Protein AF-A0A9X4B3Q3-F1 (afdb_monomer)

Organism: Enterococcus faecium (NCBI:txid1352)

Radius of gyration: 39.94 Å; Cα contacts (8 Å, |Δi|>4): 331; chains: 1; bounding box: 115×74×103 Å

InterPro domains:
  IPR049464 Conjugal transfer protein-like, C-terminal domain [PF21497] (223-326)
  IPR049464 Conjugal transfer protein-like, C-terminal domain [cd16427] (219-326)

Secondary structure (DSSP, 8-state):
-EEEEEEEEESGGGHHHH-EEEE-HHHHHHHHHHHHHHHHTT--EEEEEEEEETTEEEEEEEEEESSS---HHHHHHTT---HHHHHHHHHTS-S-------------S-------------------------------------------------------------TTHHHHHHHHHHHHHHHHHHHHHHHHHHHHHHHHHHHHHHHHHHHHHHHHHHHHHHHHHHHHHHHHHHT----HHHHHHHHTTTBSS--TTPPPPSSEEEEEEEEEEEEETTEEEEEEEEEEEETTEEEEEEEEEEEEEETTEEEE-SPPEEEE---

Solvent-accessible surface area (backbone atoms only — not comparable to full-atom values): 20675 Å² total; per-residue (Å²): 105,79,46,27,28,39,40,50,65,30,57,66,90,50,24,84,81,64,37,31,82,72,42,53,78,68,58,46,54,52,47,20,54,49,51,32,58,36,39,79,69,73,42,60,38,30,33,37,41,32,37,25,46,65,92,45,77,76,50,71,50,80,47,69,46,87,65,76,79,58,53,48,66,60,54,46,63,78,70,54,89,51,67,72,58,44,49,55,53,59,72,68,61,64,99,79,81,79,79,90,83,74,90,86,86,93,82,91,81,81,90,84,85,80,89,83,89,88,80,89,86,86,91,86,89,80,90,89,83,86,90,82,88,88,92,86,85,91,88,89,92,86,90,89,83,88,83,89,83,90,85,90,85,87,79,91,83,90,84,88,84,88,86,87,80,85,89,79,83,79,90,60,73,66,58,61,58,52,51,52,54,51,52,52,51,52,51,49,50,52,52,51,50,53,52,50,52,52,52,50,51,56,48,50,60,48,49,54,55,48,49,56,50,50,54,50,52,51,55,47,63,70,42,43,64,60,52,52,55,52,47,51,57,40,48,59,36,56,43,43,91,54,59,73,65,65,29,57,56,54,40,59,80,38,37,76,54,88,62,86,84,57,78,76,65,84,50,42,73,77,46,78,43,86,68,49,77,46,90,47,100,89,27,40,37,40,32,30,42,34,34,32,42,46,99,91,44,80,44,51,28,35,37,40,34,32,29,43,75,54,97,91,43,73,22,34,64,47,78,68,46,77,45,85,51,82,135

Mean predicted aligned error: 22.1 Å

Sequence (327 aa):
MFYFTLLLLEPKRDQEKISREKISIDELKQFSKYLEEQTTKGIPVKARISIYEEETKKGSIALSTNRDGTDVLEILLARVSQPEILRYLAENRGKQSSLPTSSKGIVDAQKEEPEQSFQEDQEVYHTKGLIESEPISEEEHHELSGQNTRRNTKKSTKTLSKQISTPRVSTTEWKNKSILILAGLVVLLFLLNGFLFWKQATLANKLEAWQTKAEKAVTLVEKQPKIDTTSRFFLASYFSQAKEAPYKEGLKKFVGTSVEKWERPSGELNSMFLYEINEEKKGTEVNYILTISEEKTTKIKKISFHMKEKEGTILVVSQPKIEDFSW

Structure (mmCIF, N/CA/C/O backbone):
data_AF-A0A9X4B3Q3-F1
#
_entry.id   AF-A0A9X4B3Q3-F1
#
loop_
_atom_site.group_PDB
_atom_site.id
_atom_site.type_symbol
_atom_site.label_atom_id
_atom_site.label_alt_id
_atom_site.label_comp_id
_atom_site.label_asym_id
_atom_site.label_entity_id
_atom_site.label_seq_id
_atom_site.pdbx_PDB_ins_code
_atom_site.Cartn_x
_atom_site.Cartn_y
_atom_site.Cartn_z
_atom_site.occupancy
_atom_site.B_iso_or_equiv
_atom_site.auth_seq_id
_atom_site.auth_comp_id
_atom_site.auth_asym_id
_atom_site.auth_atom_id
_atom_site.pdbx_PDB_model_num
ATOM 1 N N . MET A 1 1 ? 6.993 16.257 -27.095 1.00 71.25 1 MET A N 1
ATOM 2 C CA . MET A 1 1 ? 7.783 17.112 -26.155 1.00 71.25 1 MET A CA 1
ATOM 3 C C . MET A 1 1 ? 6.929 17.446 -24.937 1.00 71.25 1 MET A C 1
ATOM 5 O O . MET A 1 1 ? 5.742 17.703 -25.118 1.00 71.25 1 MET A O 1
ATOM 9 N N . PHE A 1 2 ? 7.496 17.449 -23.724 1.00 80.56 2 PHE A N 1
ATOM 10 C CA . PHE A 1 2 ? 6.736 17.754 -22.504 1.00 80.56 2 PHE A CA 1
ATOM 11 C C . PHE A 1 2 ? 6.627 19.258 -22.218 1.00 80.56 2 PHE A C 1
ATOM 13 O O . PHE A 1 2 ? 7.592 19.999 -22.405 1.00 80.56 2 PHE A O 1
ATOM 20 N N . TYR A 1 3 ? 5.474 19.686 -21.702 1.00 84.25 3 TYR A N 1
ATOM 21 C CA . TYR A 1 3 ? 5.305 20.972 -21.021 1.00 84.25 3 TYR A CA 1
ATOM 22 C C . TYR A 1 3 ? 4.379 20.830 -19.808 1.00 84.25 3 TYR A C 1
ATOM 24 O O . TYR A 1 3 ? 3.668 19.834 -19.649 1.00 84.25 3 TYR A O 1
ATOM 32 N N . PHE A 1 4 ? 4.375 21.847 -18.950 1.00 88.19 4 PHE A N 1
ATOM 33 C CA . PHE A 1 4 ? 3.544 21.890 -17.752 1.00 88.19 4 PHE A CA 1
ATOM 34 C C . PHE A 1 4 ? 2.504 23.015 -17.860 1.00 88.19 4 PHE A C 1
ATOM 36 O O . PHE A 1 4 ? 2.798 24.064 -18.429 1.00 88.19 4 PHE A O 1
ATOM 43 N N . THR A 1 5 ? 1.315 22.837 -17.276 1.00 87.88 5 THR A N 1
ATOM 44 C CA . THR A 1 5 ? 0.481 23.966 -16.818 1.00 87.88 5 THR A CA 1
ATOM 45 C C . THR A 1 5 ? 0.705 24.148 -15.322 1.00 87.88 5 THR A C 1
ATOM 47 O O . THR A 1 5 ? 0.709 23.148 -14.595 1.00 87.88 5 THR A O 1
ATOM 50 N N . LEU A 1 6 ? 0.736 25.384 -14.840 1.00 88.69 6 LEU A N 1
ATOM 51 C CA . LEU A 1 6 ? 0.606 25.715 -13.422 1.00 88.69 6 LEU A CA 1
ATOM 52 C C . LEU A 1 6 ? -0.722 26.445 -13.194 1.00 88.69 6 LEU A C 1
ATOM 54 O O . LEU A 1 6 ? -1.001 27.439 -13.853 1.00 88.69 6 LEU A O 1
ATOM 58 N N . LEU A 1 7 ? -1.528 25.973 -12.247 1.00 86.88 7 LEU A N 1
ATOM 59 C CA . LEU A 1 7 ? -2.724 26.660 -11.763 1.00 86.88 7 LEU A CA 1
ATOM 60 C C . LEU A 1 7 ? -2.575 26.896 -10.261 1.00 86.88 7 LEU A C 1
ATOM 62 O O . LEU A 1 7 ? -2.618 25.943 -9.481 1.00 86.88 7 LEU A O 1
ATOM 66 N N . LEU A 1 8 ? -2.417 28.151 -9.852 1.00 85.50 8 LEU A N 1
ATOM 67 C CA . LEU A 1 8 ? -2.516 28.524 -8.444 1.00 85.50 8 LEU A CA 1
ATOM 68 C C . LEU A 1 8 ? -4.000 28.523 -8.038 1.00 85.50 8 LEU A C 1
ATOM 70 O O . LEU A 1 8 ? -4.865 28.914 -8.819 1.00 85.50 8 LEU A O 1
ATOM 74 N N . LEU A 1 9 ? -4.301 28.055 -6.830 1.00 83.25 9 LEU A N 1
ATOM 75 C CA . LEU A 1 9 ? -5.654 28.013 -6.257 1.00 83.25 9 LEU A CA 1
ATOM 76 C C . LEU A 1 9 ? -5.745 28.918 -5.021 1.00 83.25 9 LEU A C 1
ATOM 78 O O . LEU A 1 9 ? -6.741 29.611 -4.819 1.00 83.25 9 LEU A O 1
ATOM 82 N N . GLU A 1 10 ? -4.681 28.935 -4.218 1.00 82.88 10 GLU A N 1
ATOM 83 C CA . GLU A 1 10 ? -4.478 29.825 -3.075 1.00 82.88 10 GLU A CA 1
ATOM 84 C C . GLU A 1 10 ? -2.991 30.218 -3.009 1.00 82.88 10 GLU A C 1
ATOM 86 O O . GLU A 1 10 ? -2.161 29.342 -3.257 1.00 82.88 10 GLU A O 1
ATOM 91 N N . PRO A 1 11 ? -2.633 31.471 -2.665 1.00 80.62 11 PRO A N 1
ATOM 92 C CA . PRO A 1 11 ? -3.522 32.603 -2.397 1.00 80.62 11 PRO A CA 1
ATOM 93 C C . PRO A 1 11 ? -4.142 33.184 -3.681 1.00 80.62 11 PRO A C 1
ATOM 95 O O . PRO A 1 11 ? -3.454 33.468 -4.658 1.00 80.62 11 PRO A O 1
ATOM 98 N N . LYS A 1 12 ? -5.458 33.446 -3.659 1.00 79.19 12 LYS A N 1
ATOM 99 C CA . LYS A 1 12 ? -6.210 33.951 -4.830 1.00 79.19 12 LYS A CA 1
ATOM 100 C C . LYS A 1 12 ? -5.683 35.277 -5.396 1.00 79.19 12 LYS A C 1
ATOM 102 O O . LYS A 1 12 ? -5.835 35.527 -6.584 1.00 79.19 12 LYS A O 1
ATOM 107 N N . ARG A 1 13 ? -5.045 36.114 -4.566 1.00 81.94 13 ARG A N 1
ATOM 108 C CA . ARG A 1 13 ? -4.455 37.404 -4.977 1.00 81.94 13 ARG A CA 1
ATOM 109 C C . ARG A 1 13 ? -3.381 37.250 -6.059 1.00 81.94 13 ARG A C 1
ATOM 111 O O . ARG A 1 13 ? -3.279 38.111 -6.923 1.00 81.94 13 ARG A O 1
ATOM 118 N N . ASP A 1 14 ? -2.622 36.158 -6.026 1.00 81.38 14 ASP A N 1
ATOM 119 C CA . ASP A 1 14 ? -1.504 35.937 -6.948 1.00 81.38 14 ASP A CA 1
ATOM 120 C C . ASP A 1 14 ? -1.901 35.027 -8.129 1.00 81.38 14 ASP A C 1
ATOM 122 O O . ASP A 1 14 ? -1.083 34.736 -9.005 1.00 81.38 14 ASP A O 1
ATOM 126 N N . GLN A 1 15 ? -3.163 34.576 -8.171 1.00 79.19 15 GLN A N 1
ATOM 127 C CA . GLN A 1 15 ? -3.635 33.523 -9.070 1.00 79.19 15 GLN A CA 1
ATOM 128 C C . GLN A 1 15 ? -3.445 33.869 -10.549 1.00 79.19 15 GLN A C 1
ATOM 130 O O . GLN A 1 15 ? -2.917 33.045 -11.296 1.00 79.19 15 GLN A O 1
ATOM 135 N N . GLU A 1 16 ? -3.809 35.083 -10.957 1.00 74.31 16 GLU A N 1
ATOM 136 C CA . GLU A 1 16 ? -3.682 35.569 -12.340 1.00 74.31 16 GLU A CA 1
ATOM 137 C C . GLU A 1 16 ? -2.224 35.841 -12.748 1.00 74.31 16 GLU A C 1
ATOM 139 O O . GLU A 1 16 ? -1.882 35.783 -13.925 1.00 74.31 16 GLU A O 1
ATOM 144 N N . LYS A 1 17 ? -1.342 36.107 -11.775 1.00 77.94 17 LYS A N 1
ATOM 145 C CA . LYS A 1 17 ? 0.081 36.404 -12.005 1.00 77.94 17 LYS A CA 1
ATOM 146 C C . LYS A 1 17 ? 0.930 35.137 -12.163 1.00 77.94 17 LYS A C 1
ATOM 148 O O . LYS A 1 17 ? 1.935 35.154 -12.876 1.00 77.94 17 LYS A O 1
ATOM 153 N N . ILE A 1 18 ? 0.554 34.067 -11.460 1.00 78.25 18 ILE A N 1
ATOM 154 C CA . ILE A 1 18 ? 1.355 32.841 -11.310 1.00 78.25 18 ILE A CA 1
ATOM 155 C C . ILE A 1 18 ? 0.799 31.669 -12.126 1.00 78.25 18 ILE A C 1
ATOM 157 O O . ILE A 1 18 ? 1.571 30.815 -12.560 1.00 78.25 18 ILE A O 1
ATOM 161 N N . SER A 1 19 ? -0.511 31.621 -12.385 1.00 82.19 19 SER A N 1
ATOM 162 C CA . SER A 1 19 ? -1.078 30.562 -13.228 1.00 82.19 19 SER A CA 1
ATOM 163 C C . SER A 1 19 ? -0.643 30.740 -14.685 1.00 82.19 19 SER A C 1
ATOM 165 O O . SER A 1 19 ? -0.772 31.824 -15.249 1.00 82.19 19 SER A O 1
ATOM 167 N N . ARG A 1 20 ? -0.124 29.676 -15.304 1.00 81.12 20 ARG A N 1
ATOM 168 C CA . ARG A 1 20 ? 0.389 29.666 -16.681 1.00 81.12 20 ARG A CA 1
ATOM 169 C C . ARG A 1 20 ? -0.023 28.392 -17.403 1.00 81.12 20 ARG A C 1
ATOM 171 O O . ARG A 1 20 ? 0.148 27.289 -16.887 1.00 81.12 20 ARG A O 1
ATOM 178 N N . GLU A 1 21 ? -0.531 28.550 -18.621 1.00 77.00 21 GLU A N 1
ATOM 179 C CA . GLU A 1 21 ? -0.949 27.435 -19.478 1.00 77.00 21 GLU A CA 1
ATOM 180 C C . GLU A 1 21 ? 0.244 26.631 -20.019 1.00 77.00 21 GLU A C 1
ATOM 182 O O . GLU A 1 21 ? 0.163 25.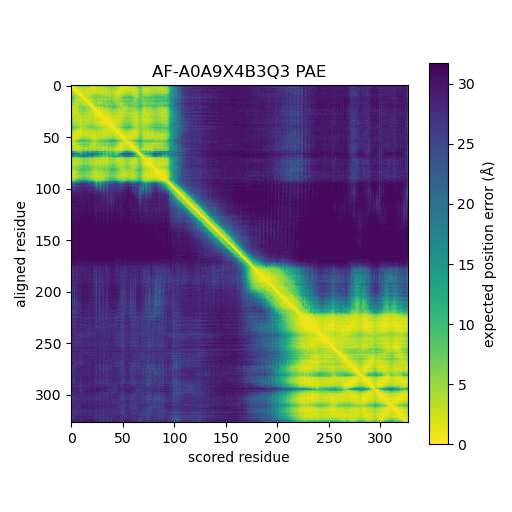414 -20.174 1.00 77.00 21 GLU A O 1
ATOM 187 N N . LYS A 1 22 ? 1.378 27.295 -20.256 1.00 84.75 22 LYS A N 1
ATOM 188 C CA . LYS A 1 22 ? 2.652 26.650 -20.583 1.00 84.75 22 LYS A CA 1
ATOM 189 C C . LYS A 1 22 ? 3.733 27.273 -19.707 1.00 84.75 22 LYS A C 1
ATOM 191 O O . LYS A 1 22 ? 3.949 28.479 -19.768 1.00 84.75 22 LYS A O 1
ATOM 196 N N . ILE A 1 23 ? 4.354 26.455 -18.861 1.00 84.12 23 ILE A N 1
ATOM 197 C CA . ILE A 1 23 ? 5.460 26.829 -17.974 1.00 84.12 23 ILE A CA 1
ATOM 198 C C . ILE A 1 23 ? 6.636 25.870 -18.203 1.00 84.12 23 ILE A C 1
ATOM 200 O O . ILE A 1 23 ? 6.452 24.656 -18.337 1.00 84.12 23 ILE A O 1
ATOM 204 N N . SER A 1 24 ? 7.839 26.429 -18.311 1.00 82.56 24 SER A N 1
ATOM 205 C CA . SER A 1 24 ? 9.096 25.694 -18.493 1.00 82.56 24 SER A CA 1
ATOM 206 C C . SER A 1 24 ? 9.616 25.096 -17.181 1.00 82.56 24 SER A C 1
ATOM 208 O O . SER A 1 24 ? 9.171 25.456 -16.092 1.00 82.56 24 SER A O 1
ATOM 210 N N . ILE A 1 25 ? 10.598 24.193 -17.264 1.00 80.12 25 ILE A N 1
ATOM 211 C CA . ILE A 1 25 ? 11.197 23.562 -16.077 1.00 80.12 25 ILE A CA 1
ATOM 212 C C . ILE A 1 25 ? 11.997 24.543 -15.201 1.00 80.12 25 ILE A C 1
ATOM 214 O O . ILE A 1 25 ? 12.103 24.334 -13.996 1.00 80.12 25 ILE A O 1
ATOM 218 N N . ASP A 1 26 ? 12.509 25.641 -15.761 1.00 80.94 26 ASP A N 1
ATOM 219 C CA . ASP A 1 26 ? 13.229 26.658 -14.985 1.00 80.94 26 ASP A CA 1
ATOM 220 C C . ASP A 1 26 ? 12.287 27.702 -14.370 1.00 80.94 26 ASP A C 1
ATOM 222 O O . ASP A 1 26 ? 12.511 28.132 -13.239 1.00 80.94 26 ASP A O 1
ATOM 226 N N . GLU A 1 27 ? 11.171 28.036 -15.025 1.00 82.81 27 GLU A N 1
ATOM 227 C CA . GLU A 1 27 ? 10.059 28.737 -14.364 1.00 82.81 27 GLU A CA 1
ATOM 228 C C . GLU A 1 27 ? 9.428 27.876 -13.252 1.00 82.81 27 GLU A C 1
ATOM 230 O O . GLU A 1 27 ? 9.007 28.403 -12.224 1.00 82.81 27 GLU A O 1
ATOM 235 N N . LEU A 1 28 ? 9.413 26.546 -13.397 1.00 82.75 28 LEU A N 1
ATOM 236 C CA . LEU A 1 28 ? 8.954 25.636 -12.346 1.00 82.75 28 LEU A CA 1
ATOM 237 C C . LEU A 1 28 ? 9.860 25.692 -11.099 1.00 82.75 28 LEU A C 1
ATOM 239 O O . LEU A 1 28 ? 9.353 25.725 -9.981 1.00 82.75 28 LEU A O 1
ATOM 243 N N . LYS A 1 29 ? 11.185 25.806 -11.280 1.00 81.50 29 LYS A N 1
ATOM 244 C CA . LYS A 1 29 ? 12.146 26.061 -10.184 1.00 81.50 29 LYS A CA 1
ATOM 245 C C . LYS A 1 29 ? 11.977 27.459 -9.571 1.00 81.50 29 LYS A C 1
ATOM 247 O O . LYS A 1 29 ? 12.213 27.643 -8.380 1.00 81.50 29 LYS A O 1
ATOM 252 N N . GLN A 1 30 ? 11.549 28.456 -10.352 1.00 82.56 30 GLN A N 1
ATOM 253 C CA . GLN A 1 30 ? 11.148 29.762 -9.804 1.00 82.56 30 GLN A CA 1
ATOM 254 C C . GLN A 1 30 ? 9.869 29.642 -8.961 1.00 82.56 30 GLN A C 1
ATOM 256 O O . GLN A 1 30 ? 9.754 30.315 -7.937 1.00 82.56 30 GLN A O 1
ATOM 261 N N . PHE A 1 31 ? 8.942 28.751 -9.328 1.00 84.00 31 PHE A N 1
ATOM 262 C CA . PHE A 1 31 ? 7.764 28.468 -8.511 1.00 84.00 31 PHE A CA 1
ATOM 263 C C . PHE A 1 31 ? 8.115 27.765 -7.187 1.00 84.00 31 PHE A C 1
ATOM 265 O O . PHE A 1 31 ? 7.521 28.123 -6.173 1.00 84.00 31 PHE A O 1
ATOM 272 N N . SER A 1 32 ? 9.129 26.885 -7.135 1.00 81.75 32 SER A N 1
ATOM 273 C CA . SER A 1 32 ? 9.663 26.358 -5.860 1.00 81.75 32 SER A CA 1
ATOM 274 C C . SER A 1 32 ? 10.058 27.482 -4.895 1.00 81.75 32 SER A C 1
ATOM 276 O O . SER A 1 32 ? 9.618 27.488 -3.749 1.00 81.75 32 SER A O 1
ATOM 278 N N . LYS A 1 33 ? 10.775 28.506 -5.379 1.00 82.69 33 LYS A N 1
ATOM 279 C CA . LYS A 1 33 ? 11.159 29.672 -4.560 1.00 82.69 33 LYS A CA 1
ATOM 280 C C . LYS A 1 33 ? 9.962 30.488 -4.068 1.00 82.69 33 LYS A C 1
ATOM 282 O O . LYS A 1 33 ? 9.985 30.993 -2.951 1.00 82.69 33 LYS A O 1
ATOM 287 N N . TYR A 1 34 ? 8.904 30.607 -4.873 1.00 83.00 34 TYR A N 1
ATOM 288 C CA . TYR A 1 34 ? 7.655 31.230 -4.424 1.00 83.00 34 TYR A CA 1
ATOM 289 C C . TYR A 1 34 ? 6.963 30.391 -3.337 1.00 83.00 34 TYR A C 1
ATOM 291 O O . TYR A 1 34 ? 6.493 30.955 -2.351 1.00 83.00 34 TYR A O 1
ATOM 299 N N . LEU A 1 35 ? 6.926 29.058 -3.473 1.00 79.62 35 LEU A N 1
ATOM 300 C CA . LEU A 1 35 ? 6.383 28.172 -2.435 1.00 79.62 35 LEU A CA 1
ATOM 301 C C . LEU A 1 35 ? 7.144 28.316 -1.115 1.00 79.62 35 LEU A C 1
ATOM 303 O O . LEU A 1 35 ? 6.511 28.445 -0.068 1.00 79.62 35 LEU A O 1
ATOM 307 N N . GLU A 1 36 ? 8.476 28.335 -1.164 1.00 77.38 36 GLU A N 1
ATOM 308 C CA . GLU A 1 36 ? 9.337 28.599 -0.008 1.00 77.38 36 GLU A CA 1
ATOM 309 C C . GLU A 1 36 ? 8.989 29.953 0.630 1.00 77.38 36 GLU A C 1
ATOM 311 O O . GLU A 1 36 ? 8.628 29.999 1.804 1.00 77.38 36 GLU A O 1
ATOM 316 N N . GLU A 1 37 ? 8.977 31.037 -0.154 1.00 81.12 37 GLU A N 1
ATOM 317 C CA . GLU A 1 37 ? 8.722 32.398 0.334 1.00 81.12 37 GLU A CA 1
ATOM 318 C C . GLU A 1 37 ? 7.336 32.565 0.991 1.00 81.12 37 GLU A C 1
ATOM 320 O O . GLU A 1 37 ? 7.218 33.236 2.019 1.00 81.12 37 GLU A O 1
ATOM 325 N N . GLN A 1 38 ? 6.277 31.972 0.427 1.00 79.81 38 GLN A N 1
ATOM 326 C CA . GLN A 1 38 ? 4.938 32.015 1.033 1.00 79.81 38 GLN A CA 1
ATOM 327 C C . GLN A 1 38 ? 4.849 31.138 2.288 1.00 79.81 38 GLN A C 1
ATOM 329 O O . GLN A 1 38 ? 4.256 31.556 3.284 1.00 79.81 38 GLN A O 1
ATOM 334 N N . THR A 1 39 ? 5.483 29.962 2.277 1.00 72.19 39 THR A N 1
ATOM 335 C CA . THR A 1 39 ? 5.474 29.040 3.423 1.00 72.19 39 THR A CA 1
ATOM 336 C C . THR A 1 39 ? 6.223 29.644 4.614 1.00 72.19 39 THR A C 1
ATOM 338 O O . THR A 1 39 ? 5.696 29.631 5.723 1.00 72.19 39 THR A O 1
ATOM 341 N N . THR A 1 40 ? 7.365 30.308 4.389 1.00 76.38 40 THR A N 1
ATOM 342 C CA . THR A 1 40 ? 8.090 31.084 5.417 1.00 76.38 40 THR A CA 1
ATOM 343 C C . THR A 1 40 ? 7.252 32.232 6.002 1.00 76.38 40 THR A C 1
ATOM 345 O O . THR A 1 40 ? 7.449 32.619 7.150 1.00 76.38 40 THR A O 1
ATOM 348 N N . LYS A 1 41 ? 6.281 32.766 5.249 1.00 79.19 41 LYS A N 1
ATOM 349 C CA . LYS A 1 41 ? 5.321 33.783 5.722 1.00 79.19 41 LYS A CA 1
ATOM 350 C C . LYS A 1 41 ? 4.081 33.184 6.404 1.00 79.19 41 LYS A C 1
ATOM 352 O O . LYS A 1 41 ? 3.174 33.933 6.760 1.00 79.19 41 LYS A O 1
ATOM 357 N N . GLY A 1 42 ? 4.004 31.859 6.554 1.00 75.06 42 GLY A N 1
ATOM 358 C CA . GLY A 1 42 ? 2.830 31.158 7.083 1.00 75.06 42 GLY A CA 1
ATOM 359 C C . GLY A 1 42 ? 1.603 31.205 6.162 1.00 75.06 42 GLY A C 1
ATOM 360 O O . GLY A 1 42 ? 0.488 30.950 6.616 1.00 75.06 42 GLY A O 1
ATOM 361 N N . ILE A 1 43 ? 1.779 31.552 4.882 1.00 77.94 43 ILE A N 1
ATOM 362 C CA . ILE A 1 43 ? 0.694 31.665 3.903 1.00 77.94 43 ILE A CA 1
ATOM 363 C C . ILE A 1 43 ? 0.526 30.303 3.212 1.00 77.94 43 ILE A C 1
ATOM 365 O O . ILE A 1 43 ? 1.440 29.872 2.505 1.00 77.94 43 ILE A O 1
ATOM 369 N N . PRO A 1 44 ? -0.619 29.611 3.374 1.00 77.75 44 PRO A N 1
ATOM 370 C CA . PRO A 1 44 ? -0.831 28.316 2.741 1.00 77.75 44 PRO A CA 1
ATOM 371 C C . PRO A 1 44 ? -0.955 28.486 1.225 1.00 77.75 44 PRO A C 1
ATOM 373 O O . PRO A 1 44 ? -1.840 29.197 0.739 1.00 77.75 44 PRO A O 1
ATOM 376 N N . VAL A 1 45 ? -0.098 27.798 0.469 1.00 81.62 45 VAL A N 1
ATOM 377 C CA . VAL A 1 45 ? -0.207 27.743 -0.992 1.00 81.62 45 VAL A CA 1
ATOM 378 C C . VAL A 1 45 ? -0.874 26.444 -1.407 1.00 81.62 45 VAL A C 1
ATOM 380 O O . VAL A 1 45 ? -0.415 25.357 -1.057 1.00 81.62 45 VAL A O 1
ATOM 383 N N . LYS A 1 46 ? -1.928 26.554 -2.222 1.00 85.25 46 LYS A N 1
ATOM 384 C CA . LYS A 1 46 ? -2.519 25.427 -2.951 1.00 85.25 46 LYS A CA 1
ATOM 385 C C . LYS A 1 46 ? -2.325 25.647 -4.442 1.00 85.25 46 LYS A C 1
ATOM 387 O O . LYS A 1 46 ? -2.716 26.686 -4.970 1.00 85.25 46 LYS A O 1
ATOM 392 N N . ALA A 1 47 ? -1.777 24.657 -5.136 1.00 85.56 47 ALA A N 1
ATOM 393 C CA . ALA A 1 47 ? -1.569 24.711 -6.579 1.00 85.56 47 ALA A CA 1
ATOM 394 C C . ALA A 1 47 ? -1.844 23.358 -7.240 1.00 85.56 47 ALA A C 1
ATOM 396 O O . ALA A 1 47 ? -1.813 22.306 -6.603 1.00 85.56 47 ALA A O 1
ATOM 397 N N . ARG A 1 48 ? -2.088 23.373 -8.548 1.00 85.69 48 ARG A N 1
ATOM 398 C CA . ARG A 1 48 ? -2.181 22.182 -9.388 1.00 85.69 48 ARG A CA 1
ATOM 399 C C . ARG A 1 48 ? -1.240 22.335 -10.572 1.00 85.69 48 ARG A C 1
ATOM 401 O O . ARG A 1 48 ? -1.419 23.221 -11.402 1.00 85.69 48 ARG A O 1
ATOM 408 N N . ILE A 1 49 ? -0.292 21.415 -10.679 1.00 88.19 49 ILE A N 1
ATOM 409 C CA . ILE A 1 49 ? 0.504 21.229 -11.889 1.00 88.19 49 ILE A CA 1
ATOM 410 C C . ILE A 1 49 ? -0.216 20.191 -12.753 1.00 88.19 49 ILE A C 1
ATOM 412 O O . ILE A 1 49 ? -0.764 19.212 -12.238 1.00 88.19 49 ILE A O 1
ATOM 416 N N . SER A 1 50 ? -0.247 20.385 -14.067 1.00 86.06 50 SER A N 1
ATOM 417 C CA . SER A 1 50 ? -0.584 19.313 -15.014 1.00 86.06 50 SER A CA 1
ATOM 418 C C . SER A 1 50 ? 0.555 19.144 -16.001 1.00 86.06 50 SER A C 1
ATOM 420 O O . SER A 1 50 ? 1.200 20.126 -16.352 1.00 86.06 50 SER A O 1
ATOM 422 N N . ILE A 1 51 ? 0.796 17.910 -16.429 1.00 87.31 51 ILE A N 1
ATOM 423 C CA . ILE A 1 51 ? 1.877 17.566 -17.353 1.00 87.31 51 ILE A CA 1
ATOM 424 C C . ILE A 1 51 ? 1.247 17.133 -18.672 1.00 87.31 51 ILE A C 1
ATOM 426 O O . ILE A 1 51 ? 0.315 16.323 -18.670 1.00 87.31 51 ILE A O 1
ATOM 430 N N . TYR A 1 52 ? 1.748 17.679 -19.773 1.00 82.44 52 TYR A N 1
ATOM 431 C CA . TYR A 1 52 ? 1.301 17.398 -21.132 1.00 82.44 52 TYR A CA 1
ATOM 432 C C . TYR A 1 52 ? 2.470 16.890 -21.965 1.00 82.44 52 TYR A C 1
ATOM 434 O O . TYR A 1 52 ? 3.598 17.352 -21.801 1.00 82.44 52 TYR A O 1
ATOM 442 N N . GLU A 1 53 ? 2.190 15.963 -22.872 1.00 84.00 53 GLU A N 1
ATOM 443 C CA . GLU A 1 53 ? 3.051 15.645 -24.007 1.00 84.00 53 GLU A CA 1
ATOM 444 C C . GLU A 1 53 ? 2.310 16.080 -25.263 1.00 84.00 53 GLU A C 1
ATOM 446 O O . GLU A 1 53 ? 1.239 15.544 -25.558 1.00 84.00 53 GLU A O 1
ATOM 451 N N . GLU A 1 54 ? 2.847 17.089 -25.953 1.00 82.06 54 GLU A N 1
ATOM 452 C CA . GLU A 1 54 ? 2.094 17.808 -26.988 1.00 82.06 54 GLU A CA 1
ATOM 453 C C . GLU A 1 54 ? 0.702 18.192 -26.448 1.00 82.06 54 GLU A C 1
ATOM 455 O O . GLU A 1 54 ? 0.621 18.770 -25.368 1.00 82.06 54 GLU A O 1
ATOM 460 N N . GLU A 1 55 ? -0.394 17.884 -27.136 1.00 79.56 55 GLU A N 1
ATOM 461 C CA . GLU A 1 55 ? -1.745 18.242 -26.673 1.00 79.56 55 GLU A CA 1
ATOM 462 C C . GLU A 1 55 ? -2.339 17.221 -25.678 1.00 79.56 55 GLU A C 1
ATOM 464 O O . GLU A 1 55 ? -3.389 17.453 -25.076 1.00 79.56 55 GLU A O 1
ATOM 469 N N . THR A 1 56 ? -1.660 16.091 -25.440 1.00 78.38 56 THR A N 1
ATOM 470 C CA . THR A 1 56 ? -2.162 15.016 -24.574 1.00 78.38 56 THR A CA 1
ATOM 471 C C . THR A 1 56 ? -1.814 15.268 -23.111 1.00 78.38 56 THR A C 1
ATOM 473 O O . THR A 1 56 ? -0.647 15.227 -22.715 1.00 78.38 56 THR A O 1
ATOM 476 N N . LYS A 1 57 ? -2.833 15.438 -22.260 1.00 83.62 57 LYS A N 1
ATOM 477 C CA . LYS A 1 57 ? -2.654 15.493 -20.803 1.00 83.62 57 LYS A CA 1
ATOM 478 C C . LYS A 1 57 ? -2.206 14.133 -20.261 1.00 83.62 57 LYS A C 1
ATOM 480 O O . LYS A 1 57 ? -2.972 13.174 -20.272 1.00 83.62 57 LYS A O 1
ATOM 485 N N . LYS A 1 58 ? -0.987 14.069 -19.728 1.00 80.81 58 LYS A N 1
ATOM 486 C CA . LYS A 1 58 ? -0.364 12.850 -19.189 1.00 80.81 58 LYS A CA 1
ATOM 487 C C . LYS A 1 58 ? -0.584 12.655 -17.690 1.00 80.81 58 LYS A C 1
ATOM 489 O O . LYS A 1 58 ? -0.630 11.521 -17.223 1.00 80.81 58 LYS A O 1
ATOM 494 N N . GLY A 1 59 ? -0.747 13.743 -16.936 1.00 78.81 59 GLY A N 1
ATOM 495 C CA . GLY A 1 59 ? -0.983 13.678 -15.493 1.00 78.81 59 GLY A CA 1
ATOM 496 C C . GLY A 1 59 ? -1.325 15.024 -14.860 1.00 78.81 59 GLY A C 1
ATOM 497 O O . GLY A 1 59 ? -1.313 16.070 -15.516 1.00 78.81 59 GLY A O 1
ATOM 498 N N . SER A 1 60 ? -1.648 15.011 -13.566 1.00 82.12 60 SER A N 1
ATOM 499 C CA . SER A 1 60 ? -1.809 16.226 -12.765 1.00 82.12 60 SER A CA 1
ATOM 500 C C . SER A 1 60 ? -1.575 15.955 -11.284 1.00 82.12 60 SER A C 1
ATOM 502 O O . SER A 1 60 ? -2.091 14.984 -10.741 1.00 82.12 60 SER A O 1
ATOM 504 N N . ILE A 1 61 ? -0.806 16.830 -10.638 1.00 83.06 61 ILE A N 1
ATOM 505 C CA . ILE A 1 61 ? -0.397 16.723 -9.238 1.00 83.06 61 ILE A CA 1
ATOM 506 C C . ILE A 1 61 ? -0.877 17.969 -8.494 1.00 83.06 61 ILE A C 1
ATOM 508 O O . ILE A 1 61 ? -0.655 19.100 -8.930 1.00 83.06 61 ILE A O 1
ATOM 512 N N . ALA A 1 62 ? -1.556 17.750 -7.368 1.00 81.31 62 ALA A N 1
ATOM 513 C CA . ALA A 1 62 ? -1.919 18.805 -6.432 1.00 81.31 62 ALA A CA 1
ATOM 514 C C . ALA A 1 62 ? -0.781 19.033 -5.425 1.00 81.31 62 ALA A C 1
ATOM 516 O O . ALA A 1 62 ? -0.244 18.082 -4.848 1.00 81.31 62 ALA A O 1
ATOM 517 N N . LEU A 1 63 ? -0.445 20.300 -5.210 1.00 79.62 63 LEU A N 1
ATOM 518 C CA . LEU A 1 63 ? 0.483 20.785 -4.196 1.00 79.62 63 LEU A CA 1
ATOM 519 C C . LEU A 1 63 ? -0.302 21.538 -3.118 1.00 79.62 63 LEU A C 1
ATOM 521 O O . LEU A 1 63 ? -1.228 22.287 -3.429 1.00 79.62 63 LEU A O 1
ATOM 525 N N . SER A 1 64 ? 0.087 21.340 -1.861 1.00 73.19 64 SER A N 1
ATOM 526 C CA . SER A 1 64 ? -0.412 22.085 -0.703 1.00 73.19 64 SER A CA 1
ATOM 527 C C . SER A 1 64 ? 0.747 22.228 0.277 1.00 73.19 64 SER A C 1
ATOM 529 O O . SER A 1 64 ? 1.176 21.218 0.838 1.00 73.19 64 SER A O 1
ATOM 531 N N . THR A 1 65 ? 1.287 23.434 0.456 1.00 65.25 65 THR A N 1
ATOM 532 C CA . THR A 1 65 ? 2.397 23.663 1.392 1.00 65.25 65 THR A CA 1
ATOM 533 C C . THR A 1 65 ? 1.854 24.039 2.769 1.00 65.25 65 THR A C 1
ATOM 535 O O . THR A 1 65 ? 1.408 25.156 3.013 1.00 65.25 65 THR A O 1
ATOM 538 N N . ASN A 1 66 ? 1.872 23.059 3.676 1.00 58.28 66 ASN A N 1
ATOM 539 C CA . ASN A 1 66 ? 1.535 23.232 5.096 1.00 58.28 66 ASN A CA 1
ATOM 540 C C . ASN A 1 66 ? 2.765 23.049 6.016 1.00 58.28 66 ASN A C 1
ATOM 542 O O . ASN A 1 66 ? 2.615 23.080 7.236 1.00 58.28 66 ASN A O 1
ATOM 546 N N . ARG A 1 67 ? 3.947 22.778 5.443 1.00 51.12 67 ARG A N 1
ATOM 547 C CA . ARG A 1 67 ? 5.247 22.596 6.112 1.00 51.12 67 ARG A CA 1
ATOM 548 C C . ARG A 1 67 ? 6.368 23.035 5.168 1.00 51.12 67 ARG A C 1
ATOM 550 O O . ARG A 1 67 ? 6.154 23.096 3.959 1.00 51.12 67 ARG A O 1
ATOM 557 N N . ASP A 1 68 ? 7.516 23.349 5.749 1.00 48.28 68 ASP A N 1
ATOM 558 C CA . ASP A 1 68 ? 8.614 24.107 5.144 1.00 48.28 68 ASP A CA 1
ATOM 559 C C . ASP A 1 68 ? 9.274 23.456 3.915 1.00 48.28 68 ASP A C 1
ATOM 561 O O . ASP A 1 68 ? 9.240 22.240 3.733 1.00 48.28 68 ASP A O 1
ATOM 565 N N . GLY A 1 69 ? 9.917 24.293 3.089 1.00 55.81 69 GLY A N 1
ATOM 566 C CA . GLY A 1 69 ? 10.963 23.888 2.139 1.00 55.81 69 GLY A CA 1
ATOM 567 C C . GLY A 1 69 ? 10.588 22.793 1.137 1.00 55.81 69 GLY A C 1
ATOM 568 O O . GLY A 1 69 ? 11.251 21.759 1.088 1.00 55.81 69 GLY A O 1
ATOM 569 N N . THR A 1 70 ? 9.535 22.986 0.335 1.00 63.69 70 THR A N 1
ATOM 570 C CA . THR A 1 70 ? 9.094 21.975 -0.645 1.00 63.69 70 THR A CA 1
ATOM 571 C C . THR A 1 70 ? 9.466 22.342 -2.088 1.00 63.69 70 THR A C 1
ATOM 573 O O . THR A 1 70 ? 8.716 23.041 -2.771 1.00 63.69 70 THR A O 1
ATOM 576 N N . ASP A 1 71 ? 10.596 21.820 -2.587 1.00 76.25 71 ASP A N 1
ATOM 577 C CA . ASP A 1 71 ? 10.944 21.933 -4.010 1.00 76.25 71 ASP A CA 1
ATOM 578 C C . ASP A 1 71 ? 9.940 21.162 -4.878 1.00 76.25 71 ASP A C 1
ATOM 580 O O . ASP A 1 71 ? 9.788 19.942 -4.776 1.00 76.25 71 ASP A O 1
ATOM 584 N N . VAL A 1 72 ? 9.279 21.888 -5.778 1.00 78.50 72 VAL A N 1
ATOM 585 C CA . VAL A 1 72 ? 8.320 21.367 -6.752 1.00 78.50 72 VAL A CA 1
ATOM 586 C C . VAL A 1 72 ? 8.893 20.194 -7.542 1.00 78.50 72 VAL A C 1
ATOM 588 O O . VAL A 1 72 ? 8.164 19.237 -7.809 1.00 78.50 72 VAL A O 1
ATOM 591 N N . LEU A 1 73 ? 10.176 20.245 -7.917 1.00 77.69 73 LEU A N 1
ATOM 592 C CA . LEU A 1 73 ? 10.771 19.218 -8.765 1.00 77.69 73 LEU A CA 1
ATOM 593 C C . LEU A 1 73 ? 10.904 17.876 -8.033 1.00 77.69 73 LEU A C 1
ATOM 595 O O . LEU A 1 73 ? 10.547 16.842 -8.600 1.00 77.69 73 LEU A O 1
ATOM 599 N N . GLU A 1 74 ? 11.303 17.890 -6.761 1.00 78.81 74 GLU A N 1
ATOM 600 C CA . GLU A 1 74 ? 11.314 16.699 -5.904 1.00 78.81 74 GLU A CA 1
ATOM 601 C C . GLU A 1 74 ? 9.894 16.153 -5.671 1.00 78.81 74 GLU A C 1
ATOM 603 O O . GLU A 1 74 ? 9.686 14.941 -5.723 1.00 78.81 74 GLU A O 1
ATOM 608 N N . ILE A 1 75 ? 8.884 17.021 -5.503 1.00 78.88 75 ILE A N 1
ATOM 609 C CA . ILE A 1 75 ? 7.483 16.576 -5.368 1.00 78.88 75 ILE A CA 1
ATOM 610 C C . ILE A 1 75 ? 6.985 15.899 -6.654 1.00 78.88 75 ILE A C 1
ATOM 612 O O . ILE A 1 75 ? 6.245 14.918 -6.575 1.00 78.88 75 ILE A O 1
ATOM 616 N N . LEU A 1 76 ? 7.367 16.401 -7.835 1.00 80.44 76 LEU A N 1
ATOM 617 C CA . LEU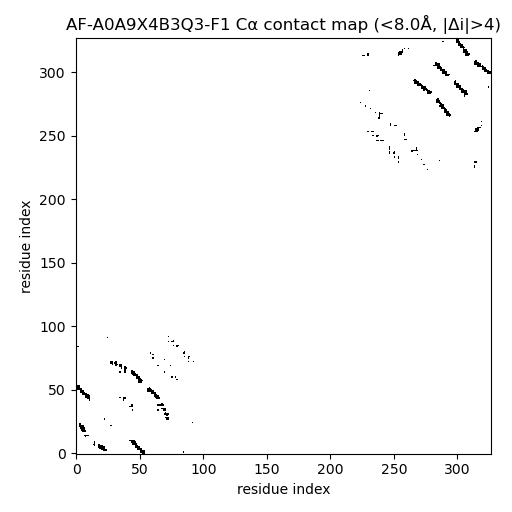 A 1 76 ? 7.037 15.744 -9.103 1.00 80.44 76 LEU A CA 1
ATOM 618 C C . LEU A 1 76 ? 7.781 14.409 -9.243 1.00 80.44 76 LEU A C 1
ATOM 620 O O . LEU A 1 76 ? 7.143 13.404 -9.548 1.00 80.44 76 LEU A O 1
ATOM 624 N N . LEU A 1 77 ? 9.087 14.363 -8.960 1.00 81.31 77 LEU A N 1
ATOM 625 C CA . LEU A 1 77 ? 9.881 13.127 -8.993 1.00 81.31 77 LEU A CA 1
ATOM 626 C C . LEU A 1 77 ? 9.336 12.049 -8.037 1.00 81.31 77 LEU A C 1
ATOM 628 O O . LEU A 1 77 ? 9.347 10.872 -8.380 1.00 81.31 77 LEU A O 1
ATOM 632 N N . ALA A 1 78 ? 8.798 12.440 -6.879 1.00 79.25 78 ALA A N 1
ATOM 633 C CA . ALA A 1 78 ? 8.199 11.525 -5.906 1.00 79.25 78 ALA A CA 1
ATOM 634 C C . ALA A 1 78 ? 6.741 11.112 -6.213 1.00 79.25 78 ALA A C 1
ATOM 636 O O . ALA A 1 78 ? 6.204 10.243 -5.526 1.00 79.25 78 ALA A O 1
ATOM 637 N N . ARG A 1 79 ? 6.061 11.742 -7.186 1.00 78.44 79 ARG A N 1
ATOM 638 C CA . ARG A 1 79 ? 4.616 11.530 -7.454 1.00 78.44 79 ARG A CA 1
ATOM 639 C C . ARG A 1 79 ? 4.254 11.221 -8.909 1.00 78.44 79 ARG A C 1
ATOM 641 O O . ARG A 1 79 ? 3.105 10.878 -9.178 1.00 78.44 79 ARG A O 1
ATOM 648 N N . VAL A 1 80 ? 5.183 11.346 -9.852 1.00 82.25 80 VAL A N 1
ATOM 649 C CA . VAL A 1 80 ? 4.987 10.946 -11.252 1.00 82.25 80 VAL A CA 1
ATOM 650 C C . VAL A 1 80 ? 5.406 9.487 -11.424 1.00 82.25 80 VAL A C 1
ATOM 652 O O . VAL A 1 80 ? 6.562 9.152 -11.218 1.00 82.25 80 VAL A O 1
ATOM 655 N N . SER A 1 81 ? 4.492 8.620 -11.860 1.00 75.06 81 SER A N 1
ATOM 656 C CA . SER A 1 81 ? 4.788 7.193 -12.103 1.00 75.06 81 SER A CA 1
ATOM 657 C C . SER A 1 81 ? 5.239 6.876 -13.538 1.00 75.06 81 SER A C 1
ATOM 659 O O . SER A 1 81 ? 5.547 5.727 -13.838 1.00 75.06 81 SER A O 1
ATOM 661 N N . GLN A 1 82 ? 5.238 7.858 -14.447 1.00 79.12 82 GLN A N 1
ATOM 662 C CA . GLN A 1 82 ? 5.531 7.657 -15.874 1.00 79.12 82 GLN A CA 1
ATOM 663 C C . GLN A 1 82 ? 7.040 7.821 -16.149 1.00 79.12 82 GLN A C 1
ATOM 665 O O . GLN A 1 82 ? 7.581 8.904 -15.889 1.00 79.12 82 GLN A O 1
ATOM 670 N N . PRO A 1 83 ? 7.739 6.785 -16.654 1.00 76.19 83 PRO A N 1
ATOM 671 C CA . PRO A 1 83 ? 9.202 6.752 -16.690 1.00 76.19 83 PRO A CA 1
ATOM 672 C C . PRO A 1 83 ? 9.820 7.765 -17.665 1.00 76.19 83 PRO A C 1
ATOM 674 O O . PRO A 1 83 ? 10.908 8.275 -17.404 1.00 76.19 83 PRO A O 1
ATOM 677 N N . GLU A 1 84 ? 9.130 8.120 -18.750 1.00 79.06 84 GLU A N 1
ATOM 678 C CA . GLU A 1 84 ? 9.580 9.122 -19.723 1.00 79.06 84 GLU A CA 1
ATOM 679 C C . GLU A 1 84 ? 9.624 10.520 -19.096 1.00 79.06 84 GLU A C 1
ATOM 681 O O . GLU A 1 84 ? 10.579 11.273 -19.302 1.00 79.06 84 GLU A O 1
ATOM 686 N N . ILE A 1 85 ? 8.610 10.840 -18.284 1.00 81.12 85 ILE A N 1
ATOM 687 C CA . ILE A 1 85 ? 8.518 12.105 -17.553 1.00 81.12 85 ILE A CA 1
ATOM 688 C C . ILE A 1 85 ? 9.510 12.107 -16.389 1.00 81.12 85 ILE A C 1
ATOM 690 O O . ILE A 1 85 ? 10.212 13.097 -16.212 1.00 81.12 85 ILE A O 1
ATOM 694 N N . LEU A 1 86 ? 9.640 11.008 -15.635 1.00 82.62 86 LEU A N 1
ATOM 695 C CA . LEU A 1 86 ? 10.662 10.888 -14.586 1.00 82.62 86 LEU A CA 1
ATOM 696 C C . LEU A 1 86 ? 12.076 11.101 -15.138 1.00 82.62 86 LEU A C 1
ATOM 698 O O . LEU A 1 86 ? 12.849 11.853 -14.545 1.00 82.62 86 LEU A O 1
ATOM 702 N N . ARG A 1 87 ? 12.401 10.509 -16.297 1.00 82.38 87 ARG A N 1
ATOM 703 C CA . ARG A 1 87 ? 13.678 10.747 -16.980 1.00 82.38 87 ARG A CA 1
ATOM 704 C C . ARG A 1 87 ? 13.842 12.222 -17.348 1.00 82.38 87 ARG A C 1
ATOM 706 O O . ARG A 1 87 ? 14.858 12.811 -16.999 1.00 82.38 87 ARG A O 1
ATOM 713 N N . TYR A 1 88 ? 12.837 12.831 -17.980 1.00 81.31 88 TYR A N 1
ATOM 714 C CA . TYR A 1 88 ? 12.873 14.245 -18.367 1.00 81.31 88 TYR A CA 1
ATOM 715 C C . TYR A 1 88 ? 13.055 15.189 -17.162 1.00 81.31 88 TYR A C 1
ATOM 717 O O . TYR A 1 88 ? 13.871 16.110 -17.215 1.00 81.31 88 TYR A O 1
ATOM 725 N N . LEU A 1 89 ? 12.355 14.943 -16.049 1.00 83.31 89 LEU A N 1
ATOM 726 C CA . LEU A 1 89 ? 12.508 15.697 -14.799 1.00 83.31 89 LEU A CA 1
ATOM 727 C C . LEU A 1 89 ? 13.914 15.516 -14.198 1.00 83.31 89 LEU A C 1
ATOM 729 O O . LEU A 1 89 ? 14.532 16.495 -13.783 1.00 83.31 89 LEU A O 1
ATOM 733 N N . ALA A 1 90 ? 14.442 14.288 -14.187 1.00 82.56 90 ALA A N 1
ATOM 734 C CA . ALA A 1 90 ? 15.763 13.975 -13.641 1.00 82.56 90 ALA A CA 1
ATOM 735 C C . ALA A 1 90 ? 16.915 14.565 -14.478 1.00 82.56 90 ALA A C 1
ATOM 737 O O . ALA A 1 90 ? 17.867 15.101 -13.912 1.00 82.56 90 ALA A O 1
ATOM 738 N N . GLU A 1 91 ? 16.816 14.527 -15.811 1.00 82.12 91 GLU A N 1
ATOM 739 C CA . GLU A 1 91 ? 17.772 15.155 -16.737 1.00 82.12 91 GLU A CA 1
ATOM 740 C C . GLU A 1 91 ? 17.839 16.679 -16.532 1.00 82.12 91 GLU A C 1
ATOM 742 O O . GLU A 1 91 ? 18.922 17.265 -16.541 1.00 82.12 91 GLU A O 1
ATOM 747 N N . ASN A 1 92 ? 16.695 17.318 -16.265 1.00 77.50 92 ASN A N 1
ATOM 748 C CA . ASN A 1 92 ? 16.580 18.769 -16.083 1.00 77.50 92 ASN A CA 1
ATOM 749 C C . ASN A 1 92 ? 16.753 19.247 -14.624 1.00 77.50 92 ASN A C 1
ATOM 751 O O . ASN A 1 92 ? 16.701 20.455 -14.366 1.00 77.50 92 ASN A O 1
ATOM 755 N N . ARG A 1 93 ? 17.002 18.331 -13.675 1.00 71.31 93 ARG A N 1
ATOM 756 C CA . ARG A 1 93 ? 17.253 18.629 -12.248 1.00 71.31 93 ARG A CA 1
ATOM 757 C C . ARG A 1 93 ? 18.467 19.536 -12.046 1.00 71.31 93 ARG A C 1
ATOM 759 O O . ARG A 1 93 ? 18.425 20.454 -11.235 1.00 71.31 93 ARG A O 1
ATOM 766 N N . GLY A 1 94 ? 19.509 19.341 -12.855 1.00 60.53 94 GLY A N 1
ATOM 767 C CA . GLY A 1 94 ? 20.751 20.112 -12.784 1.00 60.53 94 GLY A CA 1
ATOM 768 C C . GLY A 1 94 ? 21.641 19.728 -11.594 1.00 60.53 94 GLY A C 1
ATOM 769 O O . GLY A 1 94 ? 21.237 19.024 -10.671 1.00 60.53 94 GLY A O 1
ATOM 770 N N . LYS A 1 95 ? 22.903 20.171 -11.620 1.00 52.44 95 LYS A N 1
ATOM 771 C CA . LYS A 1 95 ? 23.898 19.855 -10.579 1.00 52.44 95 LYS A CA 1
ATOM 772 C C . LYS A 1 95 ? 23.855 20.842 -9.404 1.00 52.44 95 LYS A C 1
ATOM 774 O O . LYS A 1 95 ? 24.856 21.507 -9.149 1.00 52.44 95 LYS A O 1
ATOM 779 N N . GLN A 1 96 ? 22.732 20.938 -8.684 1.00 40.41 96 GLN A N 1
ATOM 780 C CA . GLN A 1 96 ? 22.717 21.661 -7.403 1.00 40.41 96 GLN A CA 1
ATOM 781 C C . GLN A 1 96 ? 21.567 21.273 -6.451 1.00 40.41 96 GLN A C 1
ATOM 783 O O . GLN A 1 96 ? 20.611 22.017 -6.285 1.00 40.41 96 GLN A O 1
ATOM 788 N N . SER A 1 97 ? 21.697 20.128 -5.775 1.00 33.72 97 SER A N 1
ATOM 789 C CA . SER A 1 97 ? 21.496 20.025 -4.316 1.00 33.72 97 SER A CA 1
ATOM 790 C C . SER A 1 97 ? 21.988 18.661 -3.815 1.00 33.72 97 SER A C 1
ATOM 792 O O . SER A 1 97 ? 21.916 17.664 -4.537 1.00 33.72 97 SER A O 1
ATOM 794 N N . SER A 1 98 ? 22.529 18.612 -2.600 1.00 35.53 98 SER A N 1
ATOM 795 C CA . SER A 1 98 ? 22.959 17.380 -1.925 1.00 35.53 98 SER A CA 1
ATOM 796 C C . SER A 1 98 ? 21.855 16.817 -1.024 1.00 35.53 98 SER A C 1
ATOM 798 O O . SER A 1 98 ? 20.995 17.568 -0.588 1.00 35.53 98 SER A O 1
ATOM 800 N N . LEU A 1 99 ? 21.939 15.508 -0.747 1.00 29.25 99 LEU A N 1
ATOM 801 C CA . LEU A 1 99 ? 21.207 14.697 0.249 1.00 29.25 99 LEU A CA 1
ATOM 802 C C . LEU A 1 99 ? 20.155 15.395 1.150 1.00 29.25 99 LEU A C 1
ATOM 804 O O . LEU A 1 99 ? 20.492 16.355 1.844 1.00 29.25 99 LEU A O 1
ATOM 808 N N . PRO A 1 100 ? 18.943 14.818 1.306 1.00 30.44 100 PRO A N 1
ATOM 809 C CA . PRO A 1 100 ? 18.013 15.245 2.348 1.00 30.44 100 PRO A CA 1
ATOM 810 C C . PRO A 1 100 ? 18.554 14.873 3.740 1.00 30.44 100 PRO A C 1
ATOM 812 O O . PRO A 1 100 ? 18.423 13.737 4.198 1.00 30.44 100 PRO A O 1
ATOM 815 N N . THR A 1 101 ? 19.163 15.839 4.428 1.00 28.38 101 THR A N 1
ATOM 816 C CA . THR A 1 101 ? 19.575 15.691 5.829 1.00 28.38 101 THR A CA 1
ATOM 817 C C . THR A 1 101 ? 18.348 15.713 6.735 1.00 28.38 101 THR A C 1
ATOM 819 O O . THR A 1 101 ? 17.846 16.777 7.093 1.00 28.38 101 THR A O 1
ATOM 822 N N . SER A 1 102 ? 17.883 14.535 7.146 1.00 27.11 102 SER A N 1
ATOM 823 C CA . SER A 1 102 ? 16.994 14.418 8.301 1.00 27.11 102 SER A CA 1
ATOM 824 C C . SER A 1 102 ? 17.791 14.512 9.609 1.00 27.11 102 SER A C 1
ATOM 826 O O . SER A 1 102 ? 18.905 13.999 9.709 1.00 27.11 102 SER A O 1
ATOM 828 N N . SER A 1 103 ? 17.165 15.104 10.630 1.00 29.25 103 SER A N 1
ATOM 829 C CA . SER A 1 103 ? 17.471 14.937 12.061 1.00 29.25 103 SER A CA 1
ATOM 830 C C . SER A 1 103 ? 18.919 15.171 12.541 1.00 29.25 103 SER A C 1
ATOM 832 O O . SER A 1 103 ? 19.675 14.221 12.748 1.00 29.25 103 SER A O 1
ATOM 834 N N . LYS A 1 104 ? 19.236 16.421 12.920 1.00 26.75 104 LYS A N 1
ATOM 835 C CA . LYS A 1 104 ? 19.969 16.723 14.172 1.00 26.75 104 LYS A CA 1
ATOM 836 C C . LYS A 1 104 ? 19.861 18.203 14.568 1.00 26.75 104 LYS A C 1
ATOM 838 O O . LYS A 1 104 ? 19.903 19.062 13.699 1.00 26.75 104 LYS A O 1
ATOM 843 N N . GLY A 1 105 ? 19.816 18.476 15.878 1.00 24.98 105 GLY A N 1
ATOM 844 C CA . GLY A 1 105 ? 20.118 19.802 16.442 1.00 24.98 105 GLY A CA 1
ATOM 845 C C . GLY A 1 105 ? 18.931 20.691 16.832 1.00 24.98 105 GLY A C 1
ATOM 846 O O . GLY A 1 105 ? 18.748 21.748 16.243 1.00 24.98 105 GLY A O 1
ATOM 847 N N . ILE A 1 106 ? 18.197 20.328 17.892 1.00 29.19 106 ILE A N 1
ATOM 848 C CA . ILE A 1 106 ? 17.586 21.337 18.775 1.00 29.19 106 ILE A CA 1
ATOM 849 C C . ILE A 1 106 ? 18.577 21.585 19.916 1.00 29.19 106 ILE A C 1
ATOM 851 O O . ILE A 1 106 ? 18.669 20.742 20.802 1.00 29.19 106 ILE A O 1
ATOM 855 N N . VAL A 1 107 ? 19.282 22.720 19.900 1.00 27.91 107 VAL A N 1
ATOM 856 C CA . VAL A 1 107 ? 19.784 23.427 21.096 1.00 27.91 107 VAL A CA 1
ATOM 857 C C . VAL A 1 107 ? 19.917 24.907 20.729 1.00 27.91 107 VAL A C 1
ATOM 859 O O . VAL A 1 107 ? 20.710 25.225 19.851 1.00 27.91 107 VAL A O 1
ATOM 862 N N . ASP A 1 108 ? 19.144 25.781 21.380 1.00 26.16 108 ASP A N 1
ATOM 863 C CA . ASP A 1 108 ? 19.674 27.005 22.012 1.00 26.16 108 ASP A CA 1
ATOM 864 C C . ASP A 1 108 ? 18.566 27.758 22.770 1.00 26.16 108 ASP A C 1
ATOM 866 O O . ASP A 1 108 ? 17.831 28.571 22.210 1.00 26.16 108 ASP A O 1
ATOM 870 N N . ALA A 1 109 ? 18.453 27.483 24.073 1.00 25.64 109 ALA A N 1
ATOM 871 C CA . ALA A 1 109 ? 17.845 28.382 25.051 1.00 25.64 109 ALA A CA 1
ATOM 872 C C . ALA A 1 109 ? 18.275 27.990 26.477 1.00 25.64 109 ALA A C 1
ATOM 874 O O . ALA A 1 109 ? 18.187 26.827 26.851 1.00 25.64 109 ALA A O 1
ATOM 875 N N . GLN A 1 110 ? 18.656 29.000 27.265 1.00 25.75 110 GLN A N 1
ATOM 876 C CA . GLN A 1 110 ? 18.851 28.985 28.725 1.00 25.75 110 GLN A CA 1
ATOM 877 C C . GLN A 1 110 ? 19.980 28.110 29.312 1.00 25.75 110 GLN A C 1
ATOM 879 O O . GLN A 1 110 ? 19.853 26.913 29.546 1.00 25.75 110 GLN A O 1
ATOM 884 N N . LYS A 1 111 ? 21.051 28.814 29.708 1.00 25.52 111 LYS A N 1
ATOM 885 C CA . LYS A 1 111 ? 21.852 28.495 30.900 1.00 25.52 111 LYS A CA 1
ATOM 886 C C . LYS A 1 111 ? 20.948 28.269 32.120 1.00 25.52 111 LYS A C 1
ATOM 888 O O . LYS A 1 111 ? 20.054 29.083 32.330 1.00 25.52 111 LYS A O 1
ATOM 893 N N . GLU A 1 112 ? 21.310 27.321 32.981 1.00 25.69 112 GLU A N 1
ATOM 894 C CA . GLU A 1 112 ? 21.804 27.619 34.339 1.00 25.69 112 GLU A CA 1
ATOM 895 C C . GLU A 1 112 ? 22.488 26.381 34.960 1.00 25.69 112 GLU A C 1
ATOM 897 O O . GLU A 1 112 ? 22.084 25.245 34.731 1.00 25.69 112 GLU A O 1
ATOM 902 N N . GLU A 1 113 ? 23.576 26.625 35.692 1.00 22.03 113 GLU A N 1
ATOM 903 C CA . GLU A 1 113 ? 24.332 25.673 36.532 1.00 22.03 113 GLU A CA 1
ATOM 904 C C . GLU A 1 113 ? 23.946 25.927 38.016 1.00 22.03 113 GLU A C 1
ATOM 906 O O . GLU A 1 113 ? 23.358 26.986 38.264 1.00 22.03 113 GLU A O 1
ATOM 911 N N . PRO A 1 114 ? 24.255 25.057 39.016 1.00 30.70 114 PRO A N 1
ATOM 912 C CA . PRO A 1 114 ? 25.485 24.250 39.099 1.00 30.70 114 PRO A CA 1
ATOM 913 C C . PRO A 1 114 ? 25.384 22.813 39.678 1.00 30.70 114 PRO A C 1
ATOM 915 O O . PRO A 1 114 ? 24.361 22.390 40.201 1.00 30.70 114 PRO A O 1
ATOM 918 N N . GLU A 1 115 ? 26.524 22.109 39.595 1.00 22.88 115 GLU A N 1
ATOM 919 C CA . GLU A 1 115 ? 27.071 21.092 40.525 1.00 22.88 115 GLU A CA 1
ATOM 920 C C . GLU A 1 115 ? 26.148 20.035 41.186 1.00 22.88 115 GLU A C 1
ATOM 922 O O . GLU A 1 115 ? 25.362 20.335 42.081 1.00 22.88 115 GLU A O 1
ATOM 927 N N . GLN A 1 116 ? 26.459 18.745 40.974 1.00 24.09 116 GLN A N 1
ATOM 928 C CA . GLN A 1 116 ? 27.358 18.027 41.903 1.00 24.09 116 GLN A CA 1
ATOM 929 C C . GLN A 1 116 ? 27.900 16.691 41.343 1.00 24.09 116 GLN A C 1
ATOM 931 O O . GLN A 1 116 ? 27.433 16.160 40.339 1.00 24.09 116 GLN A O 1
ATOM 936 N N . SER A 1 117 ? 28.952 16.201 42.002 1.00 20.64 117 SER A N 1
ATOM 937 C CA . SER A 1 117 ? 29.784 15.018 41.723 1.00 20.64 117 SER A CA 1
ATOM 938 C C . SER A 1 117 ? 29.055 13.684 41.499 1.00 20.64 117 SER A C 1
ATOM 940 O O . SER A 1 117 ? 28.077 13.410 42.186 1.00 20.64 117 SER A O 1
ATOM 942 N N . PHE A 1 118 ? 29.651 12.777 40.708 1.00 23.67 118 PHE A N 1
ATOM 943 C CA . PHE A 1 118 ? 30.373 11.597 41.241 1.00 23.67 118 PHE A CA 1
ATOM 944 C C . PHE A 1 118 ? 31.287 10.950 40.172 1.00 23.67 118 PHE A C 1
ATOM 946 O O . PHE A 1 118 ? 31.427 11.494 39.077 1.00 23.67 118 PHE A O 1
ATOM 953 N N . GLN A 1 119 ? 32.011 9.887 40.539 1.00 22.97 119 GLN A N 1
ATOM 954 C CA . GLN A 1 119 ? 33.250 9.411 39.900 1.00 22.97 119 GLN A CA 1
ATOM 955 C C . GLN A 1 119 ? 33.182 7.898 39.584 1.00 22.97 119 GLN A C 1
ATOM 957 O O . GLN A 1 119 ? 32.236 7.241 40.007 1.00 22.97 119 GLN A O 1
ATOM 962 N N . GLU A 1 120 ? 34.217 7.379 38.906 1.00 24.92 120 GLU A N 1
ATOM 963 C CA . GLU A 1 120 ? 34.479 5.954 38.597 1.00 24.92 120 GLU A CA 1
ATOM 964 C C . GLU A 1 120 ? 33.553 5.351 37.494 1.00 24.92 120 GLU A C 1
ATOM 966 O O . GLU A 1 120 ? 32.375 5.678 37.395 1.00 24.92 120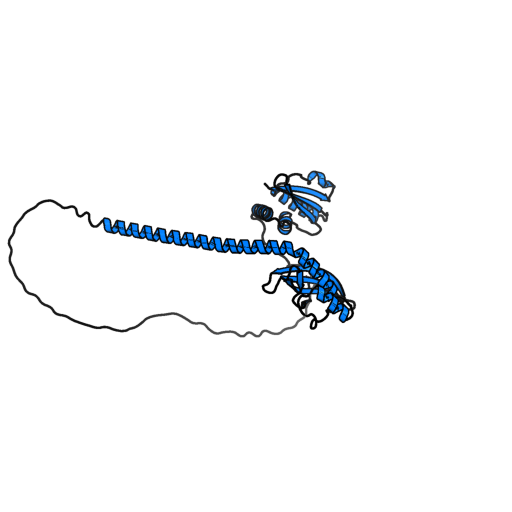 GLU A O 1
ATOM 971 N N . ASP A 1 121 ? 34.024 4.521 36.551 1.00 24.69 121 ASP A N 1
ATOM 972 C CA . ASP A 1 121 ? 35.381 3.978 36.385 1.00 24.69 121 ASP A CA 1
ATOM 973 C C . ASP A 1 121 ? 35.786 3.715 34.916 1.00 24.69 121 ASP A C 1
ATOM 975 O O . ASP A 1 121 ? 34.941 3.647 34.018 1.00 24.69 121 ASP A O 1
ATOM 979 N N . GLN A 1 122 ? 37.091 3.539 34.673 1.00 22.84 122 GLN A N 1
ATOM 980 C CA . GLN A 1 122 ? 37.647 3.026 33.410 1.00 22.84 122 GLN A CA 1
ATOM 981 C C . GLN A 1 122 ? 38.417 1.723 33.661 1.00 22.84 122 GLN A C 1
ATOM 983 O O . GLN A 1 122 ? 39.378 1.729 34.423 1.00 22.84 122 GLN A O 1
ATOM 988 N N . GLU A 1 123 ? 38.125 0.657 32.907 1.00 25.27 123 GLU A N 1
ATOM 989 C CA . GLU A 1 123 ? 39.108 -0.413 32.679 1.00 25.27 123 GLU A CA 1
ATOM 990 C C . GLU A 1 123 ? 39.562 -0.454 31.217 1.00 25.27 123 GLU A C 1
ATOM 992 O O . GLU A 1 123 ? 38.775 -0.341 30.275 1.00 25.27 123 GLU A O 1
ATOM 997 N N . VAL A 1 124 ? 40.873 -0.626 31.043 1.00 24.67 124 VAL A N 1
ATOM 998 C CA . VAL A 1 124 ? 41.576 -0.633 29.759 1.00 24.67 124 VAL A CA 1
ATOM 999 C C . VAL A 1 124 ? 42.450 -1.881 29.692 1.00 24.67 124 VAL A C 1
ATOM 1001 O O . VAL A 1 124 ? 43.375 -2.031 30.486 1.00 24.67 124 VAL A O 1
ATOM 1004 N N . TYR A 1 125 ? 42.229 -2.732 28.688 1.00 25.95 125 TYR A N 1
ATOM 1005 C CA . TYR A 1 125 ? 43.149 -3.820 28.338 1.00 25.95 125 TYR A CA 1
ATOM 1006 C C . TYR A 1 125 ? 43.921 -3.466 27.061 1.00 25.95 125 TYR A C 1
ATOM 1008 O O . TYR A 1 125 ? 43.343 -3.011 26.073 1.00 25.95 125 TYR A O 1
ATOM 1016 N N . HIS A 1 126 ? 45.251 -3.615 27.092 1.00 26.03 126 HIS A N 1
ATOM 1017 C CA . HIS A 1 126 ? 46.141 -2.947 26.138 1.00 26.03 126 HIS A CA 1
ATOM 1018 C C . HIS A 1 126 ? 47.425 -3.751 25.840 1.00 26.03 126 HIS A C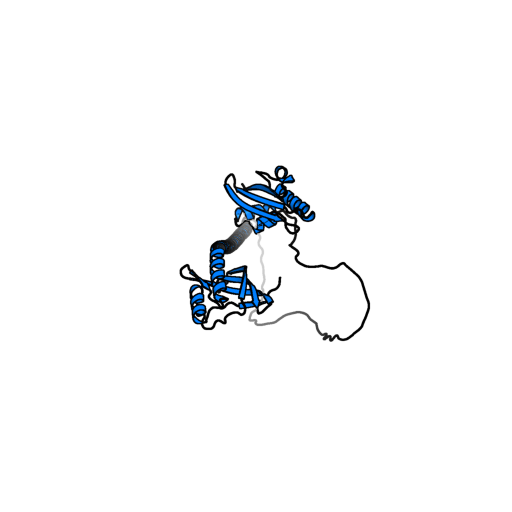 1
ATOM 1020 O O . HIS A 1 126 ? 48.131 -4.150 26.764 1.00 26.03 126 HIS A O 1
ATOM 1026 N N . THR A 1 127 ? 47.804 -3.850 24.551 1.00 25.48 127 THR A N 1
ATOM 1027 C CA . THR A 1 127 ? 49.112 -4.337 24.013 1.00 25.48 127 THR A CA 1
ATOM 1028 C C . THR A 1 127 ? 49.454 -5.833 24.203 1.00 25.48 127 THR A C 1
ATOM 1030 O O . THR A 1 127 ? 48.853 -6.476 25.050 1.00 25.48 127 THR A O 1
ATOM 1033 N N . LYS A 1 128 ? 50.389 -6.496 23.482 1.00 26.41 128 LYS A N 1
ATOM 1034 C CA . LYS A 1 128 ? 51.253 -6.273 22.268 1.00 26.41 128 LYS A CA 1
ATOM 1035 C C . LYS A 1 128 ? 51.137 -7.554 21.384 1.00 26.41 128 LYS A C 1
ATOM 1037 O O . LYS A 1 128 ? 50.571 -8.525 21.870 1.00 26.41 128 LYS A O 1
ATOM 1042 N N . GLY A 1 129 ? 51.648 -7.718 20.152 1.00 23.38 129 GLY A N 1
ATOM 1043 C CA . GLY A 1 129 ? 52.439 -6.954 19.148 1.00 23.38 129 GLY A CA 1
ATOM 1044 C C . GLY A 1 129 ? 52.417 -7.782 17.824 1.00 23.38 129 GLY A C 1
ATOM 1045 O O . GLY A 1 129 ? 51.961 -8.920 17.876 1.00 23.38 129 GLY A O 1
ATOM 1046 N N . LEU A 1 130 ? 52.676 -7.312 16.592 1.00 23.78 130 LEU A N 1
ATOM 1047 C CA . LEU A 1 130 ? 53.745 -6.484 15.981 1.00 23.78 130 LEU A CA 1
ATOM 1048 C C . LEU A 1 130 ? 55.030 -7.280 15.605 1.00 23.78 130 LEU A C 1
ATOM 1050 O O . LEU A 1 130 ? 55.528 -8.002 16.463 1.00 23.78 130 LEU A O 1
ATOM 1054 N N . ILE A 1 131 ? 55.576 -7.042 14.389 1.00 28.03 131 ILE A N 1
ATOM 1055 C CA . ILE A 1 131 ? 56.837 -7.559 13.771 1.00 28.03 131 ILE A CA 1
ATOM 1056 C C . ILE A 1 131 ? 56.775 -8.997 13.178 1.00 28.03 131 ILE A C 1
ATOM 1058 O O . ILE A 1 131 ? 56.355 -9.909 13.880 1.00 28.03 131 ILE A O 1
ATOM 1062 N N . GLU A 1 132 ? 57.268 -9.328 11.960 1.00 24.50 132 GLU A N 1
ATOM 1063 C CA . GLU A 1 132 ? 57.398 -8.594 10.665 1.00 24.50 132 GLU A CA 1
ATOM 1064 C C . GLU A 1 132 ? 57.829 -9.546 9.494 1.00 24.50 132 GLU A C 1
ATOM 1066 O O . GLU A 1 132 ? 58.278 -10.663 9.740 1.00 24.50 132 GLU A O 1
ATOM 1071 N N . SER A 1 133 ? 57.815 -9.040 8.244 1.00 26.80 133 SER A N 1
ATOM 1072 C CA . SER A 1 133 ? 58.689 -9.377 7.072 1.00 26.80 133 SER A CA 1
ATOM 1073 C C . SER A 1 133 ? 58.664 -10.738 6.309 1.00 26.80 133 SER A C 1
ATOM 1075 O O . SER A 1 133 ? 58.799 -11.818 6.870 1.00 26.80 133 SER A O 1
ATOM 1077 N N . GLU A 1 134 ? 58.622 -10.616 4.969 1.00 26.08 134 GLU A N 1
ATOM 1078 C CA . GLU A 1 134 ? 59.015 -11.543 3.865 1.00 26.08 134 GLU A CA 1
ATOM 1079 C C . GLU A 1 134 ? 60.563 -11.551 3.617 1.00 26.08 134 GLU A C 1
ATOM 1081 O O . GLU A 1 134 ? 61.232 -10.713 4.231 1.00 26.08 134 GLU A O 1
ATOM 1086 N N . PRO A 1 135 ? 61.166 -12.255 2.609 1.00 42.19 135 PRO A N 1
ATOM 1087 C CA . PRO A 1 135 ? 60.917 -13.571 1.952 1.00 42.19 135 PRO A CA 1
ATOM 1088 C C . PRO A 1 135 ? 62.251 -14.394 1.731 1.00 42.19 135 PRO A C 1
ATOM 1090 O O . PRO A 1 135 ? 63.223 -14.115 2.424 1.00 42.19 135 PRO A O 1
ATOM 1093 N N . ILE A 1 136 ? 62.318 -15.325 0.732 1.00 23.67 136 ILE A N 1
ATOM 1094 C CA . ILE A 1 136 ? 63.483 -15.750 -0.148 1.00 23.67 136 ILE A CA 1
ATOM 1095 C C . ILE A 1 136 ? 63.811 -17.282 -0.287 1.00 23.67 136 ILE A C 1
ATOM 1097 O O . ILE A 1 136 ? 63.962 -17.971 0.712 1.00 23.67 136 ILE A O 1
ATOM 1101 N N . SER A 1 137 ? 63.966 -17.731 -1.561 1.00 25.38 137 SER A N 1
ATOM 1102 C CA . SER A 1 137 ? 64.726 -18.860 -2.211 1.00 25.38 137 SER A CA 1
ATOM 1103 C C . SER A 1 137 ? 64.716 -20.331 -1.689 1.00 25.38 137 SER A C 1
ATOM 1105 O O . SER A 1 137 ? 64.850 -20.572 -0.499 1.00 25.38 137 SER A O 1
ATOM 1107 N N . GLU A 1 138 ? 64.433 -21.335 -2.556 1.00 28.03 138 GLU A N 1
ATOM 1108 C CA . GLU A 1 138 ? 65.354 -22.311 -3.254 1.00 28.03 138 GLU A CA 1
ATOM 1109 C C . GLU A 1 138 ? 65.650 -23.588 -2.416 1.00 28.03 138 GLU A C 1
ATOM 1111 O O . GLU A 1 138 ? 65.414 -23.574 -1.215 1.00 28.03 138 GLU A O 1
ATOM 1116 N N . GLU A 1 139 ? 66.080 -24.766 -2.907 1.00 28.33 139 GLU A N 1
ATOM 1117 C CA . GLU A 1 139 ? 66.309 -25.389 -4.246 1.00 28.33 139 GLU A CA 1
ATOM 1118 C C . GLU A 1 139 ? 65.854 -26.896 -4.132 1.00 28.33 139 GLU A C 1
ATOM 1120 O O . GLU A 1 139 ? 65.170 -27.203 -3.157 1.00 28.33 139 GLU A O 1
ATOM 1125 N N . GLU A 1 140 ? 66.070 -27.944 -4.955 1.00 27.30 140 GLU A N 1
ATOM 1126 C CA . GLU A 1 140 ? 66.757 -28.323 -6.223 1.00 27.30 140 GLU A CA 1
ATOM 1127 C C . GLU A 1 140 ? 66.003 -29.569 -6.800 1.00 27.30 140 GLU A C 1
ATOM 1129 O O . GLU A 1 140 ? 65.085 -30.061 -6.139 1.00 27.30 140 GLU A O 1
ATOM 1134 N N . HIS A 1 141 ? 66.358 -30.091 -7.993 1.00 26.80 141 HIS A N 1
ATOM 1135 C CA . HIS A 1 141 ? 66.552 -31.539 -8.302 1.00 26.80 141 HIS A CA 1
ATOM 1136 C C . HIS A 1 141 ? 66.441 -31.942 -9.790 1.00 26.80 141 HIS A C 1
ATOM 1138 O O . HIS A 1 141 ? 65.351 -32.214 -10.297 1.00 26.80 141 HIS A O 1
ATOM 1144 N N . HIS A 1 142 ? 67.612 -32.102 -10.429 1.00 29.70 142 HIS A N 1
ATOM 1145 C CA . HIS A 1 142 ? 68.184 -33.351 -10.999 1.00 29.70 142 HIS A CA 1
ATOM 1146 C C . HIS A 1 142 ? 68.871 -33.220 -12.382 1.00 29.70 142 HIS A C 1
ATOM 1148 O O . HIS A 1 142 ? 68.239 -32.985 -13.412 1.00 29.70 142 HIS A O 1
ATOM 1154 N N . GLU A 1 143 ? 70.181 -33.508 -12.414 1.00 28.44 143 GLU A N 1
ATOM 1155 C CA . GLU A 1 143 ? 71.008 -33.685 -13.625 1.00 28.44 143 GLU A CA 1
ATOM 1156 C C . GLU A 1 143 ? 70.855 -35.063 -14.315 1.00 28.44 143 GLU A C 1
ATOM 1158 O O . GLU A 1 143 ? 70.360 -36.008 -13.700 1.00 28.44 143 GLU A O 1
ATOM 1163 N N . LEU A 1 144 ? 71.400 -35.181 -15.550 1.00 31.23 144 LEU A N 1
ATOM 1164 C CA . LEU A 1 144 ? 72.290 -36.247 -16.110 1.00 31.23 144 LEU A CA 1
ATOM 1165 C C . LEU A 1 144 ? 72.166 -36.293 -17.666 1.00 31.23 144 LEU A C 1
ATOM 1167 O O . LEU A 1 144 ? 71.079 -36.081 -18.188 1.00 31.23 144 LEU A O 1
ATOM 1171 N N . SER A 1 145 ? 73.173 -36.604 -18.508 1.00 28.23 145 SER A N 1
ATOM 1172 C CA . SER A 1 145 ? 74.635 -36.768 -18.344 1.00 28.23 145 SER A CA 1
ATOM 1173 C C . SER A 1 145 ? 75.371 -36.810 -19.711 1.00 28.23 145 SER A C 1
ATOM 1175 O O . SER A 1 145 ? 74.814 -37.308 -20.686 1.00 28.23 145 SER A O 1
ATOM 1177 N N . GLY A 1 146 ? 76.660 -36.424 -19.749 1.00 28.34 146 GLY A N 1
ATOM 1178 C CA . GLY A 1 146 ? 77.655 -36.847 -20.766 1.00 28.34 146 GLY A CA 1
ATOM 1179 C C . GLY A 1 146 ? 77.668 -36.122 -22.135 1.00 28.34 146 GLY A C 1
ATOM 1180 O O . GLY A 1 146 ? 76.682 -35.535 -22.553 1.00 28.34 146 GLY A O 1
ATOM 1181 N N . GLN A 1 147 ? 78.767 -36.121 -22.913 1.00 29.69 147 GLN A N 1
ATOM 1182 C CA . GLN A 1 147 ? 80.158 -36.534 -22.633 1.00 29.69 147 GLN A CA 1
ATOM 1183 C C . GLN A 1 147 ? 81.158 -35.806 -23.580 1.00 29.69 147 GLN A C 1
ATOM 1185 O O . GLN A 1 147 ? 80.807 -35.376 -24.674 1.00 29.69 147 GLN A O 1
ATOM 1190 N N . ASN A 1 148 ? 82.424 -35.661 -23.165 1.00 29.89 148 ASN A N 1
ATOM 1191 C CA . ASN A 1 148 ? 83.512 -34.996 -23.913 1.00 29.89 148 ASN A CA 1
ATOM 1192 C C . ASN A 1 148 ? 84.147 -35.866 -25.030 1.00 29.89 148 ASN A C 1
ATOM 1194 O O . ASN A 1 148 ? 84.205 -37.082 -24.866 1.00 29.89 148 ASN A O 1
ATOM 1198 N N . THR A 1 149 ? 84.822 -35.250 -26.032 1.00 30.09 149 THR A N 1
ATOM 1199 C CA . THR A 1 149 ? 86.314 -35.325 -26.232 1.00 30.09 149 THR A CA 1
ATOM 1200 C C . THR A 1 149 ? 86.836 -34.944 -27.652 1.00 30.09 149 THR A C 1
ATOM 1202 O O . THR A 1 149 ? 86.905 -35.770 -28.550 1.00 30.09 149 THR A O 1
ATOM 1205 N N . ARG A 1 150 ? 87.349 -33.705 -27.791 1.00 31.78 150 ARG A N 1
ATOM 1206 C CA . ARG A 1 150 ? 88.740 -33.322 -28.198 1.00 31.78 150 ARG A CA 1
ATOM 1207 C C . ARG A 1 150 ? 89.414 -33.823 -29.525 1.00 31.78 150 ARG A C 1
ATOM 1209 O O . ARG A 1 150 ? 89.646 -35.009 -29.702 1.00 31.78 150 ARG A O 1
ATOM 1216 N N . ARG A 1 151 ? 90.079 -32.855 -30.208 1.00 31.98 151 ARG A N 1
ATOM 1217 C CA . ARG A 1 151 ? 91.497 -32.852 -30.729 1.00 31.98 151 ARG A CA 1
ATOM 1218 C C . ARG A 1 151 ? 91.823 -32.972 -32.255 1.00 31.98 151 ARG A C 1
ATOM 1220 O O . ARG A 1 151 ? 92.047 -34.046 -32.786 1.00 31.98 151 ARG A O 1
ATOM 1227 N N . ASN A 1 152 ? 92.076 -31.804 -32.863 1.00 31.59 152 ASN A N 1
ATOM 1228 C CA . ASN A 1 152 ? 93.210 -31.385 -33.732 1.00 31.59 152 ASN A CA 1
ATOM 1229 C C . ASN A 1 152 ? 93.888 -32.326 -34.770 1.00 31.59 152 ASN A C 1
ATOM 1231 O O . ASN A 1 152 ? 94.582 -33.266 -34.388 1.00 31.59 152 ASN A O 1
ATOM 1235 N N . THR A 1 153 ? 94.055 -31.831 -36.013 1.00 29.48 153 THR A N 1
ATOM 1236 C CA . THR A 1 153 ? 95.390 -31.729 -36.679 1.00 29.48 153 THR A CA 1
ATOM 1237 C C . THR A 1 153 ? 95.442 -30.679 -37.816 1.00 29.48 153 THR A C 1
ATOM 1239 O O . THR A 1 153 ? 94.421 -30.127 -38.209 1.00 29.48 153 THR A O 1
ATOM 1242 N N . LYS A 1 154 ? 96.659 -30.337 -38.284 1.00 31.09 154 LYS A N 1
ATOM 1243 C CA . LYS A 1 154 ? 96.978 -29.398 -39.400 1.00 31.09 154 LYS A CA 1
ATOM 1244 C C . LYS A 1 154 ? 97.000 -30.188 -40.751 1.00 31.09 154 LYS A C 1
ATOM 1246 O O . LYS A 1 154 ? 96.847 -31.398 -40.695 1.00 31.09 154 LYS A O 1
ATOM 1251 N N . LYS A 1 155 ? 97.246 -29.669 -41.975 1.00 31.86 155 LYS A N 1
ATOM 1252 C CA . LYS A 1 155 ? 98.152 -28.583 -42.431 1.00 31.86 155 LYS A CA 1
ATOM 1253 C C . LYS A 1 155 ? 98.051 -28.372 -43.972 1.00 31.86 155 LYS A C 1
ATOM 1255 O O . LYS A 1 155 ? 98.076 -29.370 -44.676 1.00 31.86 155 LYS A O 1
ATOM 1260 N N . SER A 1 156 ? 98.166 -27.128 -44.476 1.00 27.86 156 SER A N 1
ATOM 1261 C CA . SER A 1 156 ? 98.516 -26.774 -45.890 1.00 27.86 156 SER A CA 1
ATOM 1262 C C . SER A 1 156 ? 97.476 -27.153 -46.987 1.00 27.86 156 SER A C 1
ATOM 1264 O O . SER A 1 156 ? 96.622 -27.989 -46.738 1.00 27.86 156 SER A O 1
ATOM 1266 N N . THR A 1 157 ? 97.407 -26.567 -48.198 1.00 29.81 157 THR A N 1
ATOM 1267 C CA . THR A 1 157 ? 98.326 -25.679 -48.962 1.00 29.81 157 THR A CA 1
ATOM 1268 C C . THR A 1 157 ? 97.553 -24.603 -49.761 1.00 29.81 157 THR A C 1
ATOM 1270 O O . THR A 1 157 ? 96.364 -24.751 -50.017 1.00 29.81 157 THR A O 1
ATOM 1273 N N . LYS A 1 158 ? 98.225 -23.513 -50.172 1.00 36.88 158 LYS A N 1
ATOM 1274 C CA . LYS A 1 158 ? 97.671 -22.437 -51.025 1.00 36.88 158 LYS A CA 1
ATOM 1275 C C . LYS A 1 158 ? 97.490 -22.865 -52.491 1.00 36.88 158 LYS A C 1
ATOM 1277 O O . LYS A 1 158 ? 98.408 -23.446 -53.066 1.00 36.88 158 LYS A O 1
ATOM 1282 N N . THR A 1 159 ? 96.459 -22.348 -53.158 1.00 29.50 159 THR A N 1
ATOM 1283 C CA . THR A 1 159 ? 96.595 -21.780 -54.519 1.00 29.50 159 THR A CA 1
ATOM 1284 C C . THR A 1 159 ? 95.533 -20.696 -54.737 1.00 29.50 159 THR A C 1
ATOM 1286 O O . THR A 1 159 ? 94.544 -20.649 -54.009 1.00 29.50 159 THR A O 1
ATOM 1289 N N . LEU A 1 160 ? 95.766 -19.779 -55.678 1.00 36.84 160 LEU A N 1
ATOM 1290 C CA . LEU A 1 160 ? 94.932 -18.597 -55.914 1.00 36.84 160 LEU A CA 1
ATOM 1291 C C . LEU A 1 160 ? 94.228 -18.698 -57.272 1.00 36.84 160 LEU A C 1
ATOM 1293 O O . LEU A 1 160 ? 94.879 -18.947 -58.281 1.00 36.84 160 LEU A O 1
ATOM 1297 N N . SER A 1 161 ? 92.922 -18.433 -57.297 1.00 32.00 161 SER A N 1
ATOM 1298 C CA . SER A 1 161 ? 92.176 -18.108 -58.515 1.00 32.00 161 SER A CA 1
ATOM 1299 C C . SER A 1 161 ? 91.231 -16.941 -58.233 1.00 32.00 161 SER A C 1
ATOM 1301 O O . SER A 1 161 ? 90.775 -16.760 -57.103 1.00 32.00 161 SER A O 1
ATOM 1303 N N . LYS A 1 162 ? 90.999 -16.102 -59.243 1.00 36.94 162 LYS A N 1
ATOM 1304 C CA . LYS A 1 162 ? 90.370 -14.782 -59.120 1.00 36.94 162 LYS A CA 1
ATOM 1305 C C . LYS A 1 162 ? 89.317 -14.626 -60.210 1.00 36.94 162 LYS A C 1
ATOM 1307 O O . LYS A 1 162 ? 89.675 -14.439 -61.368 1.00 36.94 162 LYS A O 1
ATOM 1312 N N . GLN A 1 163 ? 88.040 -14.609 -59.838 1.00 33.16 163 GLN A N 1
ATOM 1313 C CA . GLN A 1 163 ? 86.970 -14.209 -60.749 1.00 33.16 163 GLN A CA 1
ATOM 1314 C C . GLN A 1 163 ? 85.930 -13.356 -60.020 1.00 33.16 163 GLN A C 1
ATOM 1316 O O . GLN A 1 163 ? 85.469 -13.699 -58.936 1.00 33.16 163 GLN A O 1
ATOM 1321 N N . ILE A 1 164 ? 85.605 -12.211 -60.618 1.00 39.16 164 ILE A N 1
ATOM 1322 C CA . ILE A 1 164 ? 84.624 -11.236 -60.133 1.00 39.16 164 ILE A CA 1
ATOM 1323 C C . ILE A 1 164 ? 83.424 -11.313 -61.075 1.00 39.16 164 ILE A C 1
ATOM 1325 O O . ILE A 1 164 ? 83.619 -11.209 -62.285 1.00 39.16 164 ILE A O 1
ATOM 1329 N N . SER A 1 165 ? 82.200 -11.454 -60.557 1.00 35.94 165 SER A N 1
ATOM 1330 C CA . SER A 1 165 ? 80.966 -11.199 -61.322 1.00 35.94 165 SER A CA 1
ATOM 1331 C C . SER A 1 165 ? 79.741 -11.008 -60.421 1.00 35.94 165 SER A C 1
ATOM 1333 O O . SER A 1 165 ? 79.272 -11.957 -59.806 1.00 35.94 165 SER A O 1
ATOM 1335 N N . THR A 1 166 ? 79.190 -9.788 -60.451 1.00 34.47 166 THR A N 1
ATOM 1336 C CA . THR A 1 166 ? 77.805 -9.383 -60.102 1.00 34.47 166 THR A CA 1
ATOM 1337 C C . THR A 1 166 ? 77.259 -9.624 -58.674 1.00 34.47 166 THR A C 1
ATOM 1339 O O . THR A 1 166 ? 77.348 -10.729 -58.145 1.00 34.47 166 THR A O 1
ATOM 1342 N N . PRO A 1 167 ? 76.586 -8.628 -58.056 1.00 39.38 167 PRO A N 1
ATOM 1343 C CA . PRO A 1 167 ? 75.867 -8.812 -56.796 1.00 39.38 167 PRO A CA 1
ATOM 1344 C C . PRO A 1 167 ? 74.463 -9.398 -57.024 1.00 39.38 167 PRO A C 1
ATOM 1346 O O . PRO A 1 167 ? 73.690 -8.883 -57.831 1.00 39.38 167 PRO A O 1
ATOM 1349 N N . ARG A 1 168 ? 74.084 -10.429 -56.257 1.00 37.28 168 ARG A N 1
ATOM 1350 C CA . ARG A 1 168 ? 72.692 -10.904 -56.179 1.00 37.28 168 ARG A CA 1
ATOM 1351 C C . ARG A 1 168 ? 72.031 -10.306 -54.937 1.00 37.28 168 ARG A C 1
ATOM 1353 O O . ARG A 1 168 ? 72.462 -10.586 -53.824 1.00 37.28 168 ARG A O 1
ATOM 1360 N N . VAL A 1 169 ? 71.017 -9.462 -55.130 1.00 46.38 169 VAL A N 1
ATOM 1361 C CA . VAL A 1 169 ? 70.379 -8.697 -54.042 1.00 46.38 169 VAL A CA 1
ATOM 1362 C C . VAL A 1 169 ? 69.690 -9.634 -53.040 1.00 46.38 169 VAL A C 1
ATOM 1364 O O . VAL A 1 169 ? 68.863 -10.463 -53.417 1.00 46.38 169 VAL A O 1
ATOM 1367 N N . SER A 1 170 ? 70.014 -9.493 -51.755 1.00 47.25 170 SER A N 1
ATOM 1368 C CA . SER A 1 170 ? 69.558 -10.353 -50.655 1.00 47.25 170 SER A CA 1
ATOM 1369 C C . SER A 1 170 ? 68.200 -9.925 -50.068 1.00 47.25 170 SER A C 1
ATOM 1371 O O . SER A 1 170 ? 68.070 -9.638 -48.879 1.00 47.25 170 SER A O 1
ATOM 1373 N N . THR A 1 171 ? 67.146 -9.906 -50.889 1.00 52.59 171 THR A N 1
ATOM 1374 C CA . THR A 1 171 ? 65.768 -9.546 -50.481 1.00 52.59 171 THR A CA 1
ATOM 1375 C C . THR A 1 171 ? 65.053 -10.636 -49.658 1.00 52.59 171 THR A C 1
ATOM 1377 O O . THR A 1 171 ? 63.940 -11.047 -49.995 1.00 52.59 171 THR A O 1
ATOM 1380 N N . THR A 1 172 ? 65.676 -11.110 -48.574 1.00 52.59 172 THR A N 1
ATOM 1381 C CA . THR A 1 172 ? 65.161 -12.217 -47.742 1.00 52.59 172 THR A CA 1
ATOM 1382 C C . THR A 1 172 ? 64.751 -11.775 -46.332 1.00 52.59 172 THR A C 1
ATOM 1384 O O . THR A 1 172 ? 63.702 -12.193 -45.852 1.00 52.59 172 THR A O 1
ATOM 1387 N N . GLU A 1 173 ? 65.497 -10.883 -45.669 1.00 52.06 173 GLU A N 1
ATOM 1388 C CA . GLU A 1 173 ? 65.258 -10.581 -44.241 1.00 52.06 173 GLU A CA 1
ATOM 1389 C C . GLU A 1 173 ? 64.053 -9.668 -43.950 1.00 52.06 173 GLU A C 1
ATOM 1391 O O . GLU A 1 173 ? 63.543 -9.645 -42.827 1.00 52.06 173 GLU A O 1
ATOM 1396 N N . TRP A 1 174 ? 63.561 -8.914 -44.940 1.00 45.91 174 TRP A N 1
ATOM 1397 C CA . TRP A 1 174 ? 62.496 -7.929 -44.703 1.00 45.91 174 TRP A CA 1
ATOM 1398 C C . TRP A 1 174 ? 61.103 -8.571 -44.557 1.00 45.91 174 TRP A C 1
ATOM 1400 O O . TRP A 1 174 ? 60.266 -8.071 -43.801 1.00 45.91 174 TRP A O 1
ATOM 1410 N N . LYS A 1 175 ? 60.862 -9.717 -45.215 1.00 56.41 175 LYS A N 1
ATOM 1411 C CA . LYS A 1 175 ? 59.568 -10.427 -45.171 1.00 56.41 175 LYS A CA 1
ATOM 1412 C C . LYS A 1 175 ? 59.213 -10.891 -43.758 1.00 56.41 175 LYS A C 1
ATOM 1414 O O . LYS A 1 175 ? 58.089 -10.687 -43.310 1.00 56.41 175 LYS A O 1
ATOM 1419 N N . ASN A 1 176 ? 60.181 -11.447 -43.034 1.00 62.16 176 ASN A N 1
ATOM 1420 C CA . ASN A 1 176 ? 59.961 -12.061 -41.721 1.00 62.16 176 ASN A CA 1
ATOM 1421 C C . ASN A 1 176 ? 59.472 -11.029 -40.687 1.00 62.16 176 ASN A C 1
ATOM 1423 O O . ASN A 1 176 ? 58.557 -11.303 -39.913 1.00 62.16 176 ASN A O 1
ATOM 1427 N N . LYS A 1 177 ? 60.026 -9.809 -40.726 1.00 66.69 177 LYS A N 1
ATOM 1428 C CA . LYS A 1 177 ? 59.621 -8.694 -39.853 1.00 66.69 177 LYS A CA 1
ATOM 1429 C C . LYS A 1 177 ? 58.208 -8.193 -40.182 1.00 66.69 177 LYS A C 1
ATOM 1431 O O . LYS A 1 177 ? 57.430 -7.937 -39.270 1.00 66.69 177 LYS A O 1
ATOM 1436 N N . SER A 1 178 ? 57.846 -8.121 -41.466 1.00 70.75 178 SER A N 1
ATOM 1437 C CA . SER A 1 178 ? 56.486 -7.760 -41.896 1.00 70.75 178 SER A CA 1
ATOM 1438 C C . SER A 1 178 ? 55.438 -8.792 -41.452 1.00 70.75 178 SER A C 1
ATOM 1440 O O . SER A 1 178 ? 54.381 -8.404 -40.958 1.00 70.75 178 SER A O 1
ATOM 1442 N N . ILE A 1 179 ? 55.750 -10.090 -41.543 1.00 76.88 179 ILE A N 1
ATOM 1443 C CA . ILE A 1 179 ? 54.862 -11.178 -41.098 1.00 76.88 179 ILE A CA 1
ATOM 1444 C C . ILE A 1 179 ? 54.621 -11.115 -39.581 1.00 76.88 179 ILE A C 1
ATOM 1446 O O . ILE A 1 179 ? 53.481 -11.256 -39.147 1.00 76.88 179 ILE A O 1
ATOM 1450 N N . LEU A 1 180 ? 55.655 -10.841 -38.776 1.00 78.31 180 LEU A N 1
ATOM 1451 C CA . LEU A 1 180 ? 55.513 -10.676 -37.321 1.00 78.31 180 LEU A CA 1
ATOM 1452 C C . LEU A 1 180 ? 54.632 -9.472 -36.946 1.00 78.31 180 LEU A C 1
ATOM 1454 O O . LEU A 1 180 ? 53.782 -9.591 -36.066 1.00 78.31 180 LEU A O 1
ATOM 1458 N N . ILE A 1 181 ? 54.783 -8.337 -37.639 1.00 80.38 181 ILE A N 1
ATOM 1459 C CA . ILE A 1 181 ? 53.931 -7.153 -37.431 1.00 80.38 181 ILE A CA 1
ATOM 1460 C C . ILE A 1 181 ? 52.474 -7.460 -37.808 1.00 80.38 181 ILE A C 1
ATOM 1462 O O . ILE A 1 181 ? 51.560 -7.102 -37.067 1.00 80.38 181 ILE A O 1
ATOM 1466 N N . LEU A 1 182 ? 52.245 -8.168 -38.920 1.00 83.31 182 LEU A N 1
ATOM 1467 C CA . LEU A 1 182 ? 50.903 -8.562 -39.354 1.00 83.31 182 LEU A CA 1
ATOM 1468 C C . LEU A 1 182 ? 50.250 -9.559 -38.381 1.00 83.31 182 LEU A C 1
ATOM 1470 O O . LEU A 1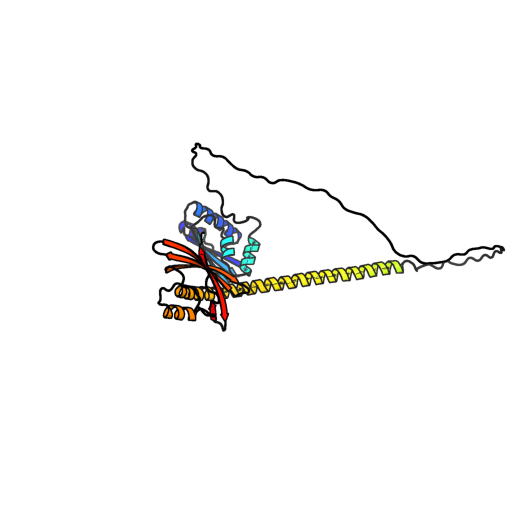 182 ? 49.078 -9.405 -38.051 1.00 83.31 182 LEU A O 1
ATOM 1474 N N . ALA A 1 183 ? 51.005 -10.535 -37.869 1.00 84.50 183 ALA A N 1
ATOM 1475 C CA . ALA A 1 183 ? 50.528 -11.459 -36.839 1.00 84.50 183 ALA A CA 1
ATOM 1476 C C . ALA A 1 183 ? 50.165 -10.721 -35.537 1.00 84.50 183 ALA A C 1
ATOM 1478 O O . ALA A 1 183 ? 49.100 -10.966 -34.972 1.00 84.50 183 ALA A O 1
ATOM 1479 N N . GLY A 1 184 ? 50.994 -9.763 -35.106 1.00 87.31 184 GLY A N 1
ATOM 1480 C CA . GLY A 1 184 ? 50.695 -8.891 -33.967 1.00 87.31 184 GLY A CA 1
ATOM 1481 C C . GLY A 1 184 ? 49.422 -8.061 -34.169 1.00 87.31 184 GLY A C 1
ATOM 1482 O O . GLY A 1 184 ? 48.601 -7.974 -33.260 1.00 87.31 184 GLY A O 1
ATOM 1483 N N . LEU A 1 185 ? 49.208 -7.519 -35.374 1.00 87.44 185 LEU A N 1
ATOM 1484 C CA . LEU A 1 185 ? 47.985 -6.793 -35.730 1.00 87.44 185 LEU A CA 1
ATOM 1485 C C . LEU A 1 185 ? 46.745 -7.703 -35.693 1.00 87.44 185 LEU A C 1
ATOM 1487 O O . LEU A 1 185 ? 45.709 -7.301 -35.172 1.00 87.44 185 LEU A O 1
ATOM 1491 N N . VAL A 1 186 ? 46.846 -8.936 -36.199 1.00 87.25 186 VAL A N 1
ATOM 1492 C CA . VAL A 1 186 ? 45.754 -9.923 -36.159 1.00 87.25 186 VAL A CA 1
ATOM 1493 C C . VAL A 1 186 ? 45.409 -10.308 -34.717 1.00 87.25 186 VAL A C 1
ATOM 1495 O O . VAL A 1 186 ? 44.235 -10.293 -34.353 1.00 87.25 186 VAL A O 1
ATOM 1498 N N . VAL A 1 187 ? 46.405 -10.575 -33.864 1.00 87.81 187 VAL A N 1
ATOM 1499 C CA . VAL A 1 187 ? 46.181 -10.849 -32.431 1.00 87.81 187 VAL A CA 1
ATOM 1500 C C . VAL A 1 187 ? 45.551 -9.641 -31.730 1.00 87.81 187 VAL A C 1
ATOM 1502 O O . VAL A 1 187 ? 44.586 -9.806 -30.985 1.00 87.81 187 VAL A O 1
ATOM 1505 N N . LEU A 1 188 ? 46.019 -8.421 -32.012 1.00 87.12 188 LEU A N 1
ATOM 1506 C CA . LEU A 1 188 ? 45.432 -7.188 -31.479 1.00 87.12 188 LEU A CA 1
ATOM 1507 C C . LEU A 1 188 ? 43.962 -7.020 -31.905 1.00 87.12 188 LEU A C 1
ATOM 1509 O O . LEU A 1 188 ? 43.126 -6.664 -31.077 1.00 87.12 188 LEU A O 1
ATOM 1513 N N . LEU A 1 189 ? 43.622 -7.330 -33.160 1.00 86.50 189 LEU A N 1
ATOM 1514 C CA . LEU A 1 189 ? 42.240 -7.315 -33.648 1.00 86.50 189 LEU A CA 1
ATOM 1515 C C . LEU A 1 189 ? 41.370 -8.371 -32.951 1.00 86.50 189 LEU A C 1
ATOM 1517 O O . LEU A 1 189 ? 40.240 -8.056 -32.579 1.00 86.50 189 LEU A O 1
ATOM 1521 N N . PHE A 1 190 ? 41.874 -9.586 -32.710 1.00 87.25 190 PHE A N 1
ATOM 1522 C CA . PHE A 1 190 ? 41.145 -10.594 -31.929 1.00 87.25 190 PHE A CA 1
ATOM 1523 C C . PHE A 1 190 ? 40.924 -10.152 -30.474 1.00 87.25 190 PHE A C 1
ATOM 1525 O O . PHE A 1 190 ? 39.819 -10.313 -29.956 1.00 87.25 190 PHE A O 1
ATOM 1532 N N . LEU A 1 191 ? 41.921 -9.530 -29.836 1.00 84.50 191 LEU A N 1
ATOM 1533 C CA . LEU A 1 191 ? 41.799 -8.985 -28.478 1.00 84.50 191 LEU A CA 1
ATOM 1534 C C . LEU A 1 191 ? 40.791 -7.826 -28.403 1.00 84.50 191 LEU A C 1
ATOM 1536 O O . LEU A 1 191 ? 39.957 -7.809 -27.497 1.00 84.50 191 LEU A O 1
ATOM 1540 N N . LEU A 1 192 ? 40.804 -6.896 -29.367 1.00 80.94 192 LEU A N 1
ATOM 1541 C CA . LEU A 1 192 ? 39.801 -5.826 -29.447 1.00 80.94 192 LEU A CA 1
ATOM 1542 C C . LEU A 1 192 ? 38.391 -6.387 -29.657 1.00 80.94 192 LEU A C 1
ATOM 1544 O O . LEU A 1 192 ? 37.466 -5.958 -28.972 1.00 80.94 192 LEU A O 1
ATOM 1548 N N . ASN A 1 193 ? 38.214 -7.360 -30.556 1.00 79.81 193 ASN A N 1
ATOM 1549 C CA . ASN A 1 193 ? 36.908 -7.983 -30.773 1.00 79.81 193 ASN A CA 1
ATOM 1550 C C . ASN A 1 193 ? 36.427 -8.722 -29.516 1.00 79.81 193 ASN A C 1
ATOM 1552 O O . ASN A 1 193 ? 35.296 -8.506 -29.093 1.00 79.81 193 ASN A O 1
ATOM 1556 N N . GLY A 1 194 ? 37.285 -9.508 -28.858 1.00 76.88 194 GLY A N 1
ATOM 1557 C CA . GLY A 1 194 ? 36.954 -10.166 -27.588 1.00 76.88 194 GLY A CA 1
ATOM 1558 C C . GLY A 1 194 ? 36.549 -9.176 -26.489 1.00 76.88 194 GLY A C 1
ATOM 1559 O O . GLY A 1 194 ? 35.556 -9.390 -25.794 1.00 76.88 194 GLY A O 1
ATOM 1560 N N . PHE A 1 195 ? 37.250 -8.044 -26.379 1.00 77.31 195 PHE A N 1
ATOM 1561 C CA . PHE A 1 195 ? 36.904 -6.966 -25.449 1.00 77.31 195 PHE A CA 1
ATOM 1562 C C . PHE A 1 195 ? 35.564 -6.293 -25.791 1.00 77.31 195 PHE A C 1
ATOM 1564 O O . PHE A 1 195 ? 34.773 -6.018 -24.889 1.00 77.31 195 PHE A O 1
ATOM 1571 N N . LEU A 1 196 ? 35.272 -6.064 -27.076 1.00 75.25 196 LEU A N 1
ATOM 1572 C CA . LEU A 1 196 ? 33.992 -5.513 -27.537 1.00 75.25 196 LEU A CA 1
ATOM 1573 C C . LEU A 1 196 ? 32.828 -6.484 -27.282 1.00 75.25 196 LEU A C 1
ATOM 1575 O O . LEU A 1 196 ? 31.816 -6.066 -26.720 1.00 75.25 196 LEU A O 1
ATOM 1579 N N . PHE A 1 197 ? 32.988 -7.777 -27.580 1.00 73.19 197 PHE A N 1
ATOM 1580 C CA . PHE A 1 197 ? 32.001 -8.811 -27.245 1.00 73.19 197 PHE A CA 1
ATOM 1581 C C . PHE A 1 197 ? 31.771 -8.912 -25.730 1.00 73.19 197 PHE A C 1
ATOM 1583 O O . PHE A 1 197 ? 30.624 -8.967 -25.288 1.00 73.19 197 PHE A O 1
ATOM 1590 N N . TRP A 1 198 ? 32.826 -8.858 -24.908 1.00 68.75 198 TRP A N 1
ATOM 1591 C CA . TRP A 1 198 ? 32.689 -8.877 -23.447 1.00 68.75 198 TRP A CA 1
ATOM 1592 C C . TRP A 1 198 ? 31.988 -7.617 -22.914 1.00 68.75 198 TRP A C 1
ATOM 1594 O O . TRP A 1 198 ? 31.101 -7.715 -22.060 1.00 68.75 198 TRP A O 1
ATOM 1604 N N . LYS A 1 199 ? 32.300 -6.431 -23.457 1.00 69.31 199 LYS A N 1
ATOM 1605 C CA . LYS A 1 199 ? 31.562 -5.186 -23.179 1.00 69.31 199 LYS A CA 1
ATOM 1606 C C . LYS A 1 199 ? 30.083 -5.327 -23.546 1.00 69.31 199 LYS A C 1
ATOM 1608 O O . LYS A 1 199 ? 29.235 -4.981 -22.728 1.00 69.31 199 LYS A O 1
ATOM 1613 N N . GLN A 1 200 ? 29.775 -5.863 -24.727 1.00 66.81 200 GLN A N 1
ATOM 1614 C CA . GLN A 1 200 ? 28.409 -6.037 -25.224 1.00 66.81 200 GLN A CA 1
ATOM 1615 C C . GLN A 1 200 ? 27.607 -7.036 -24.378 1.00 66.81 200 GLN A C 1
ATOM 1617 O O . GLN A 1 200 ? 26.504 -6.704 -23.955 1.00 66.81 200 GLN A O 1
ATOM 1622 N N . ALA A 1 201 ? 28.174 -8.196 -24.034 1.00 69.50 201 ALA A N 1
ATOM 1623 C CA . ALA A 1 201 ? 27.547 -9.161 -23.125 1.00 69.50 201 ALA A CA 1
ATOM 1624 C C . ALA A 1 201 ? 27.327 -8.568 -21.720 1.00 69.50 201 ALA A C 1
ATOM 1626 O O . ALA A 1 201 ? 26.261 -8.715 -21.129 1.00 69.50 201 ALA A O 1
ATOM 1627 N N . THR A 1 202 ? 28.295 -7.804 -21.200 1.00 68.81 202 THR A N 1
ATOM 1628 C CA . THR A 1 202 ? 28.154 -7.111 -19.905 1.00 68.81 202 THR A CA 1
ATOM 1629 C C . THR A 1 202 ? 27.064 -6.031 -19.940 1.00 68.81 202 THR A C 1
ATOM 1631 O O . THR A 1 202 ? 26.433 -5.765 -18.917 1.00 68.81 202 THR A O 1
ATOM 1634 N N . LEU A 1 203 ? 26.835 -5.392 -21.092 1.00 68.88 203 LEU A N 1
ATOM 1635 C CA . LEU A 1 203 ? 25.747 -4.433 -21.293 1.00 68.88 203 LEU A CA 1
ATOM 1636 C C . LEU A 1 203 ? 24.389 -5.132 -21.445 1.00 68.88 203 LEU A C 1
ATOM 1638 O O . LEU A 1 203 ? 23.432 -4.674 -20.828 1.00 68.88 203 LEU A O 1
ATOM 1642 N N . ALA A 1 204 ? 24.314 -6.249 -22.174 1.00 68.94 204 ALA A N 1
ATOM 1643 C CA . ALA A 1 204 ? 23.102 -7.058 -22.315 1.00 68.94 204 ALA A CA 1
ATOM 1644 C C . ALA A 1 204 ? 22.621 -7.594 -20.956 1.00 68.94 204 ALA A C 1
ATOM 1646 O O . ALA A 1 204 ? 21.512 -7.277 -20.536 1.00 68.94 204 ALA A O 1
ATOM 1647 N N . ASN A 1 205 ? 23.498 -8.259 -20.195 1.00 70.25 205 ASN A N 1
ATOM 1648 C CA . ASN A 1 205 ? 23.173 -8.781 -18.861 1.00 70.25 205 ASN A CA 1
ATOM 1649 C C . ASN A 1 205 ? 22.730 -7.668 -17.889 1.00 70.25 205 ASN A C 1
ATOM 1651 O O . ASN A 1 205 ? 21.908 -7.889 -17.000 1.00 70.25 205 ASN A O 1
ATOM 1655 N N . LYS A 1 206 ? 23.269 -6.447 -18.042 1.00 72.00 206 LYS A N 1
ATOM 1656 C CA . LYS A 1 206 ? 22.811 -5.274 -17.280 1.00 72.00 206 LYS A CA 1
ATOM 1657 C C . LYS A 1 206 ? 21.441 -4.793 -17.749 1.00 72.00 206 LYS A C 1
ATOM 1659 O O . LYS A 1 206 ? 20.621 -4.465 -16.899 1.00 72.00 206 LYS A O 1
ATOM 1664 N N . LEU A 1 207 ? 21.192 -4.740 -19.056 1.00 69.06 207 LEU A N 1
ATOM 1665 C CA . LEU A 1 207 ? 19.911 -4.326 -19.627 1.00 69.06 207 LEU A CA 1
ATOM 1666 C C . LEU A 1 207 ? 18.786 -5.278 -19.206 1.00 69.06 207 LEU A C 1
ATOM 1668 O O . LEU A 1 207 ? 17.777 -4.805 -18.697 1.00 69.06 207 LEU A O 1
ATOM 1672 N N . GLU A 1 208 ? 18.993 -6.593 -19.298 1.00 69.12 208 GLU A N 1
ATOM 1673 C CA . GLU A 1 208 ? 18.050 -7.610 -18.809 1.00 69.12 208 GLU A CA 1
ATOM 1674 C C . GLU A 1 208 ? 17.772 -7.456 -17.307 1.00 69.12 208 GLU A C 1
ATOM 1676 O O . GLU A 1 208 ? 16.618 -7.484 -16.875 1.00 69.12 208 GLU A O 1
ATOM 1681 N N . ALA A 1 209 ? 18.807 -7.212 -16.494 1.00 67.62 209 ALA A N 1
ATOM 1682 C CA . ALA A 1 209 ? 18.648 -6.974 -15.061 1.00 67.62 209 ALA A CA 1
ATOM 1683 C C . ALA A 1 209 ? 17.905 -5.661 -14.740 1.00 67.62 209 ALA A C 1
ATOM 1685 O O . ALA A 1 209 ? 17.183 -5.599 -13.743 1.00 67.62 209 ALA A O 1
ATOM 1686 N N . TRP A 1 210 ? 18.052 -4.612 -15.557 1.00 67.88 210 TRP A N 1
ATOM 1687 C CA . TRP A 1 210 ? 17.271 -3.374 -15.432 1.00 67.88 210 TRP A CA 1
ATOM 1688 C C . TRP A 1 210 ? 15.826 -3.556 -15.903 1.00 67.88 210 TRP A C 1
ATOM 1690 O O . TRP A 1 210 ? 14.915 -3.107 -15.214 1.00 67.88 210 TRP A O 1
ATOM 1700 N N . GLN A 1 211 ? 15.607 -4.259 -17.014 1.00 68.38 211 GLN A N 1
ATOM 1701 C CA . GLN A 1 211 ? 14.283 -4.567 -17.551 1.00 68.38 211 GLN A CA 1
ATOM 1702 C C . GLN A 1 211 ? 13.484 -5.435 -16.571 1.00 68.38 211 GLN A C 1
ATOM 1704 O O . GLN A 1 211 ? 12.374 -5.064 -16.209 1.00 68.38 211 GLN A O 1
ATOM 1709 N N . THR A 1 212 ? 14.093 -6.490 -16.018 1.00 70.06 212 THR A N 1
ATOM 1710 C CA . THR A 1 212 ? 13.489 -7.340 -14.973 1.00 70.06 212 THR A CA 1
ATOM 1711 C C . THR A 1 212 ? 13.112 -6.535 -13.721 1.00 70.06 212 THR A C 1
ATOM 1713 O O . THR A 1 212 ? 12.096 -6.807 -13.085 1.00 70.06 212 THR A O 1
ATOM 1716 N N . LYS A 1 213 ? 13.914 -5.529 -13.337 1.00 65.69 213 LYS A N 1
ATOM 1717 C CA . LYS A 1 213 ? 13.588 -4.629 -12.214 1.00 65.69 213 LYS A CA 1
ATOM 1718 C C . LYS A 1 213 ? 12.436 -3.680 -12.546 1.00 65.69 213 LYS A C 1
ATOM 1720 O O . LYS A 1 213 ? 11.581 -3.464 -11.694 1.00 65.69 213 LYS A O 1
ATOM 1725 N N . ALA A 1 214 ? 12.418 -3.118 -13.754 1.00 63.22 214 ALA A N 1
ATOM 1726 C CA . ALA A 1 214 ? 11.365 -2.214 -14.207 1.00 63.22 214 ALA A CA 1
ATOM 1727 C C . ALA A 1 214 ? 10.017 -2.940 -14.338 1.00 63.22 214 ALA A C 1
ATOM 1729 O O . ALA A 1 214 ? 9.013 -2.453 -13.832 1.00 63.22 214 ALA A O 1
ATOM 1730 N N . GLU A 1 215 ? 10.011 -4.133 -14.934 1.00 67.81 215 GLU A N 1
ATOM 1731 C CA . GLU A 1 215 ? 8.830 -4.990 -15.068 1.00 67.81 215 GLU A CA 1
ATOM 1732 C C . GLU A 1 215 ? 8.244 -5.345 -13.695 1.00 67.81 215 GLU A C 1
ATOM 1734 O O . GLU A 1 215 ? 7.060 -5.117 -13.456 1.00 67.81 215 GLU A O 1
ATOM 1739 N N . LYS A 1 216 ? 9.089 -5.768 -12.743 1.00 70.06 216 LYS A N 1
ATOM 1740 C CA . LYS A 1 216 ? 8.669 -6.001 -11.353 1.00 70.06 216 LYS A CA 1
ATOM 1741 C C . LYS A 1 216 ? 8.076 -4.765 -10.690 1.00 70.06 216 LYS A C 1
ATOM 1743 O O . LYS A 1 216 ? 7.010 -4.860 -10.088 1.00 70.06 216 LYS A O 1
ATOM 1748 N N . ALA A 1 217 ? 8.722 -3.605 -10.830 1.00 63.91 217 ALA A N 1
ATOM 1749 C CA . ALA A 1 217 ? 8.212 -2.350 -10.282 1.00 63.91 217 ALA A CA 1
ATOM 1750 C C . ALA A 1 217 ? 6.835 -1.984 -10.869 1.00 63.91 217 ALA A C 1
ATOM 1752 O O . ALA A 1 217 ? 5.943 -1.595 -10.118 1.00 63.91 217 ALA A O 1
ATOM 1753 N N . VAL A 1 218 ? 6.624 -2.181 -12.176 1.00 66.25 218 VAL A N 1
ATOM 1754 C CA . VAL A 1 218 ? 5.315 -1.989 -12.824 1.00 66.25 218 VAL A CA 1
ATOM 1755 C C . VAL A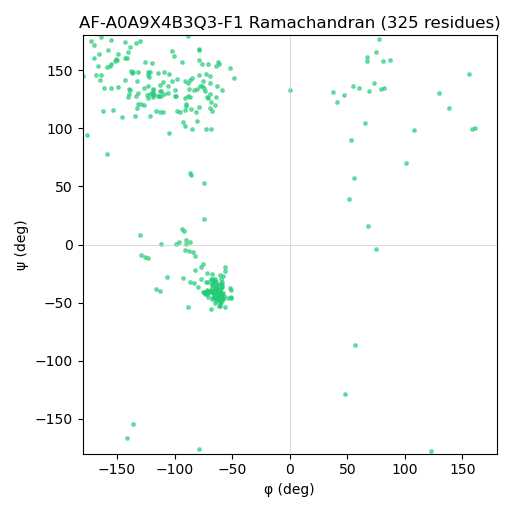 1 218 ? 4.279 -2.975 -12.277 1.00 66.25 218 VAL A C 1
ATOM 1757 O O . VAL A 1 218 ? 3.211 -2.543 -11.846 1.00 66.25 218 VAL A O 1
ATOM 1760 N N . THR A 1 219 ? 4.595 -4.274 -12.196 1.00 70.88 219 THR A N 1
ATOM 1761 C CA . THR A 1 219 ? 3.656 -5.268 -11.642 1.00 70.88 219 THR A CA 1
ATOM 1762 C C . THR A 1 219 ? 3.351 -5.046 -10.160 1.00 70.88 219 THR A C 1
ATOM 1764 O O . THR A 1 219 ? 2.247 -5.352 -9.713 1.00 70.88 219 THR A O 1
ATOM 1767 N N . LEU A 1 220 ? 4.289 -4.482 -9.391 1.00 72.56 220 LEU A N 1
ATOM 1768 C CA . LEU A 1 220 ? 4.072 -4.125 -7.992 1.00 72.56 220 LEU A CA 1
ATOM 1769 C C . LEU A 1 220 ? 3.130 -2.920 -7.870 1.00 72.56 220 LEU A C 1
ATOM 1771 O O . LEU A 1 220 ? 2.190 -2.979 -7.082 1.00 72.56 220 LEU A O 1
ATOM 1775 N N . VAL A 1 221 ? 3.324 -1.873 -8.680 1.00 74.06 221 VAL A N 1
ATOM 1776 C CA . VAL A 1 221 ? 2.435 -0.695 -8.728 1.00 74.06 221 VAL A CA 1
ATOM 1777 C C . VAL A 1 221 ? 1.018 -1.076 -9.169 1.00 74.06 221 VAL A C 1
ATOM 1779 O O . VAL A 1 221 ? 0.049 -0.609 -8.573 1.00 74.06 221 VAL A O 1
ATOM 1782 N N . GLU A 1 222 ? 0.871 -1.963 -10.157 1.00 81.88 222 GLU A N 1
ATOM 1783 C CA . GLU A 1 222 ? -0.441 -2.457 -10.601 1.00 81.88 222 GLU A CA 1
ATOM 1784 C C . GLU A 1 222 ? -1.145 -3.293 -9.516 1.00 81.88 222 GLU A C 1
ATOM 1786 O O . GLU A 1 222 ? -2.352 -3.158 -9.297 1.00 81.88 222 GLU A O 1
ATOM 1791 N N . LYS A 1 223 ? -0.402 -4.140 -8.790 1.00 83.94 223 LYS A N 1
ATOM 1792 C CA . LYS A 1 223 ? -0.969 -5.006 -7.743 1.00 83.94 223 LYS A CA 1
ATOM 1793 C C . LYS A 1 223 ? -1.152 -4.303 -6.398 1.00 83.94 223 LYS A C 1
ATOM 1795 O O . LYS A 1 223 ? -1.996 -4.743 -5.618 1.00 83.94 223 LYS A O 1
ATOM 1800 N N . GLN A 1 224 ? -0.435 -3.216 -6.119 1.00 87.06 224 GLN A N 1
ATOM 1801 C CA . GLN A 1 224 ? -0.468 -2.497 -4.840 1.00 87.06 224 GLN A CA 1
ATOM 1802 C C . GLN A 1 224 ? -1.891 -2.138 -4.359 1.00 87.06 224 GLN A C 1
ATOM 1804 O O . GLN A 1 224 ? -2.188 -2.438 -3.202 1.00 87.06 224 GLN A O 1
ATOM 1809 N N . PRO A 1 225 ? -2.820 -1.610 -5.186 1.00 90.25 225 PRO A N 1
ATOM 1810 C CA . PRO A 1 225 ? -4.199 -1.356 -4.753 1.00 90.25 225 PRO A CA 1
ATOM 1811 C C . PRO A 1 225 ? -4.965 -2.628 -4.353 1.00 90.25 225 PRO A C 1
ATOM 1813 O O . PRO A 1 225 ? -5.736 -2.616 -3.392 1.00 90.25 225 PRO A O 1
ATOM 1816 N N . LYS A 1 226 ? -4.735 -3.746 -5.057 1.00 91.56 226 LYS A N 1
ATOM 1817 C CA . LYS A 1 226 ? -5.343 -5.059 -4.772 1.00 91.56 226 LYS A CA 1
ATOM 1818 C C . LYS A 1 226 ? -4.772 -5.657 -3.480 1.00 91.56 226 LYS A C 1
ATOM 1820 O O . LYS A 1 226 ? -5.527 -6.203 -2.674 1.00 91.56 226 LYS A O 1
ATOM 1825 N N . ILE A 1 227 ? -3.465 -5.504 -3.259 1.00 93.69 227 ILE A N 1
ATOM 1826 C CA . ILE A 1 227 ? -2.756 -5.913 -2.038 1.00 93.69 227 ILE A CA 1
ATOM 1827 C C . ILE A 1 227 ? -3.241 -5.096 -0.833 1.00 93.69 227 ILE A C 1
ATOM 1829 O O . ILE A 1 227 ? -3.636 -5.698 0.164 1.00 93.69 227 ILE A O 1
ATOM 1833 N N . ASP A 1 228 ? -3.287 -3.761 -0.932 1.00 94.12 228 ASP A N 1
ATOM 1834 C CA . ASP A 1 228 ? -3.746 -2.871 0.149 1.00 94.12 228 ASP A CA 1
ATOM 1835 C C . ASP A 1 228 ? -5.210 -3.147 0.517 1.00 94.12 228 ASP A C 1
ATOM 1837 O O . ASP A 1 228 ? -5.543 -3.353 1.682 1.00 94.12 228 ASP A O 1
ATOM 1841 N N . THR A 1 229 ? -6.090 -3.255 -0.482 1.00 94.12 229 THR A N 1
ATOM 1842 C CA . THR A 1 229 ? -7.514 -3.553 -0.259 1.00 94.12 229 THR A CA 1
ATOM 1843 C C . THR A 1 229 ? -7.706 -4.898 0.450 1.00 94.12 229 THR A C 1
ATOM 1845 O O . THR A 1 229 ? -8.403 -4.971 1.463 1.00 94.12 229 THR A O 1
ATOM 1848 N N . THR A 1 230 ? -7.055 -5.961 -0.037 1.00 95.50 230 THR A N 1
ATOM 1849 C CA . THR A 1 230 ? -7.152 -7.304 0.567 1.00 95.50 230 THR A CA 1
ATOM 1850 C C . THR A 1 230 ? -6.589 -7.314 1.989 1.00 95.50 230 THR A C 1
ATOM 1852 O O . THR A 1 230 ? -7.194 -7.880 2.899 1.00 95.50 230 THR A O 1
ATOM 1855 N N . SER A 1 231 ? -5.463 -6.632 2.195 1.00 97.12 231 SER A N 1
ATOM 1856 C CA . SER A 1 231 ? -4.807 -6.477 3.492 1.00 97.12 231 SER A CA 1
ATOM 1857 C C . SER A 1 231 ? -5.675 -5.745 4.514 1.00 97.12 231 SER A C 1
ATOM 1859 O O . SER A 1 231 ? -5.765 -6.194 5.653 1.00 97.12 231 SER A O 1
ATOM 1861 N N . ARG A 1 232 ? -6.378 -4.671 4.130 1.00 96.94 232 ARG A N 1
ATOM 1862 C CA . ARG A 1 232 ? -7.293 -3.947 5.031 1.00 96.94 232 ARG A CA 1
ATOM 1863 C C . ARG A 1 232 ? -8.461 -4.822 5.496 1.00 96.94 232 ARG A C 1
ATOM 1865 O O . ARG A 1 232 ? -8.769 -4.836 6.687 1.00 96.94 232 ARG A O 1
ATOM 1872 N N . PHE A 1 233 ? -9.080 -5.591 4.594 1.00 96.69 233 PHE A N 1
ATOM 1873 C CA . PHE A 1 233 ? -10.152 -6.530 4.963 1.00 96.69 233 PHE A CA 1
ATOM 1874 C C . PHE A 1 233 ? -9.649 -7.699 5.825 1.00 96.69 233 PHE A C 1
ATOM 1876 O O . PHE A 1 233 ? -10.326 -8.105 6.775 1.00 96.69 233 PHE A O 1
ATOM 1883 N N . PHE A 1 234 ? -8.441 -8.196 5.548 1.00 97.31 234 PHE A N 1
ATOM 1884 C CA . PHE A 1 234 ? -7.758 -9.161 6.405 1.00 97.31 234 PHE A CA 1
ATOM 1885 C C . PHE A 1 234 ? -7.512 -8.597 7.814 1.00 97.31 234 PHE A C 1
ATOM 1887 O O . PHE A 1 234 ? -7.910 -9.227 8.790 1.00 97.31 234 PHE A O 1
ATOM 1894 N N . LEU A 1 235 ? -6.928 -7.401 7.936 1.00 97.38 235 LEU A N 1
ATOM 1895 C CA . LEU A 1 235 ? -6.618 -6.763 9.220 1.00 97.38 235 LEU A CA 1
ATOM 1896 C C . LEU A 1 235 ? -7.880 -6.477 10.044 1.00 97.38 235 LEU A C 1
ATOM 1898 O O . LEU A 1 235 ? -7.917 -6.807 11.228 1.00 97.38 235 LEU A O 1
ATOM 1902 N N . ALA A 1 236 ? -8.944 -5.966 9.418 1.00 95.62 236 ALA A N 1
ATOM 1903 C CA . ALA A 1 236 ? -10.243 -5.785 10.072 1.00 95.62 236 ALA A CA 1
ATOM 1904 C C . ALA A 1 236 ? -10.844 -7.111 10.591 1.00 95.62 236 ALA A C 1
ATOM 1906 O O . ALA A 1 236 ? -11.538 -7.126 11.606 1.00 95.62 236 ALA A O 1
ATOM 1907 N N . SER A 1 237 ? -10.543 -8.235 9.932 1.00 95.69 237 SER A N 1
ATOM 1908 C CA . SER A 1 237 ? -10.933 -9.577 10.389 1.00 95.69 237 SER A CA 1
ATOM 1909 C C . SER A 1 237 ? -10.005 -10.113 11.491 1.00 95.69 237 SER A C 1
ATOM 1911 O O . SER A 1 237 ? -10.465 -10.769 12.423 1.00 95.69 237 SER A O 1
ATOM 1913 N N . TYR A 1 238 ? -8.704 -9.814 11.420 1.00 96.69 238 TYR A N 1
ATOM 1914 C CA . TYR A 1 238 ? -7.671 -10.277 12.355 1.00 96.69 238 TYR A CA 1
ATOM 1915 C C . TYR A 1 238 ? -7.740 -9.591 13.726 1.00 96.69 238 TYR A C 1
ATOM 1917 O O . TYR A 1 238 ? -7.498 -10.245 14.737 1.00 96.69 238 TYR A O 1
ATOM 1925 N N . PHE A 1 239 ? -8.159 -8.324 13.769 1.00 95.56 239 PHE A N 1
ATOM 1926 C CA . PHE A 1 239 ? -8.456 -7.577 15.000 1.00 95.56 239 PHE A CA 1
ATOM 1927 C C . PHE A 1 239 ? -9.942 -7.637 15.408 1.00 95.56 239 PHE A C 1
ATOM 1929 O O . PHE A 1 239 ? -10.396 -6.873 16.260 1.00 95.56 239 PHE A O 1
ATOM 1936 N N . SER A 1 240 ? -10.729 -8.538 14.809 1.00 94.00 240 SER A N 1
ATOM 1937 C CA . SER A 1 240 ? -12.151 -8.670 15.126 1.00 94.00 240 SER A CA 1
ATOM 1938 C C . SER A 1 240 ? -12.371 -9.278 16.515 1.00 94.00 240 SER A C 1
ATOM 1940 O O . SER A 1 240 ? -11.947 -10.402 16.788 1.00 94.00 240 SER A O 1
ATOM 1942 N N . GLN A 1 241 ? -13.143 -8.579 17.354 1.00 91.12 241 GLN A N 1
ATOM 1943 C CA . GLN A 1 241 ? -13.592 -9.027 18.684 1.00 91.12 241 GLN A CA 1
ATOM 1944 C C . GLN A 1 241 ? -14.712 -10.093 18.629 1.00 91.12 241 GLN A C 1
ATOM 1946 O O . GLN A 1 241 ? -15.489 -10.273 19.568 1.00 91.12 241 GLN A O 1
ATOM 1951 N N . ALA A 1 242 ? -14.834 -10.800 17.503 1.00 92.06 242 ALA A N 1
ATOM 1952 C CA . ALA A 1 242 ? -15.800 -11.872 17.314 1.00 92.06 242 ALA A CA 1
ATOM 1953 C C . ALA A 1 242 ? -15.440 -13.128 18.131 1.00 92.06 242 ALA A C 1
ATOM 1955 O O . ALA A 1 242 ? -14.278 -13.403 18.434 1.00 92.06 242 ALA A O 1
ATOM 1956 N N . LYS A 1 243 ? -16.456 -13.946 18.441 1.00 92.88 243 LYS A N 1
ATOM 1957 C CA . LYS A 1 243 ? -16.258 -15.258 19.080 1.00 92.88 243 LYS A CA 1
ATOM 1958 C C . LYS A 1 243 ? -15.412 -16.180 18.191 1.00 92.88 243 LYS A C 1
ATOM 1960 O O . LYS A 1 243 ? -15.414 -16.057 16.969 1.00 92.88 243 LYS A O 1
ATOM 1965 N N . GLU A 1 244 ? -14.743 -17.144 18.819 1.00 90.69 244 GLU A N 1
ATOM 1966 C CA . GLU A 1 244 ? -13.667 -17.952 18.226 1.00 90.69 244 GLU A CA 1
ATOM 1967 C C . GLU A 1 244 ? -13.990 -18.599 16.866 1.00 90.69 244 GLU A C 1
ATOM 1969 O O . GLU A 1 244 ? -13.187 -18.508 15.936 1.00 90.69 244 GLU A O 1
ATOM 1974 N N . ALA A 1 245 ? -15.170 -19.212 16.721 1.00 91.06 245 ALA A N 1
ATOM 1975 C CA . ALA A 1 245 ? -15.580 -19.832 15.460 1.00 91.06 245 ALA A CA 1
ATOM 1976 C C . ALA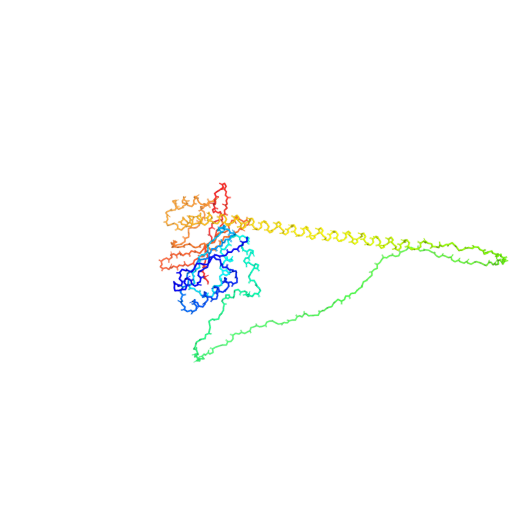 A 1 245 ? -15.847 -18.787 14.346 1.00 91.06 245 ALA A C 1
ATOM 1978 O O . ALA A 1 245 ? -15.154 -18.857 13.328 1.00 91.06 245 ALA A O 1
ATOM 1979 N N . PRO A 1 246 ? -16.725 -17.773 14.529 1.00 92.56 246 PRO A N 1
ATOM 1980 C CA . PRO A 1 246 ? -16.863 -16.657 13.585 1.00 92.56 246 PRO A CA 1
ATOM 1981 C C . PRO A 1 246 ? -15.550 -15.941 13.229 1.00 92.56 246 PRO A C 1
ATOM 1983 O O . PRO A 1 246 ? -15.348 -15.578 12.074 1.00 92.56 246 PRO A O 1
ATOM 1986 N N . TYR A 1 247 ? -14.636 -15.771 14.190 1.00 93.38 247 TYR A N 1
ATOM 1987 C CA . TYR A 1 247 ? -13.309 -15.187 13.961 1.00 93.38 247 TYR A CA 1
ATOM 1988 C C . TYR A 1 247 ? -12.477 -16.021 12.971 1.00 93.38 247 TYR A C 1
ATOM 1990 O O . TYR A 1 247 ? -12.017 -15.509 11.946 1.00 93.38 247 TYR A O 1
ATOM 1998 N N . LYS A 1 248 ? -12.339 -17.331 13.225 1.00 91.75 248 LYS A N 1
ATOM 1999 C CA . LYS A 1 248 ? -11.605 -18.245 12.332 1.00 91.75 248 LYS A CA 1
ATOM 2000 C C . LYS A 1 248 ? -12.299 -18.421 10.976 1.00 91.75 248 LYS A C 1
ATOM 2002 O O . LYS A 1 248 ? -11.617 -18.622 9.975 1.00 91.75 248 LYS A O 1
ATOM 2007 N N . GLU A 1 249 ? -13.623 -18.306 10.908 1.00 91.81 249 GLU A N 1
ATOM 2008 C CA . GLU A 1 249 ? -14.375 -18.316 9.647 1.00 91.81 249 GLU A CA 1
ATOM 2009 C C . GLU A 1 249 ? -14.186 -17.028 8.826 1.00 91.81 249 GLU A C 1
ATOM 2011 O O . GLU A 1 249 ? -14.010 -17.097 7.609 1.00 91.81 249 GLU A O 1
ATOM 2016 N N . GLY A 1 250 ? -14.147 -15.860 9.476 1.00 91.88 250 GLY A N 1
ATOM 2017 C CA . GLY A 1 250 ? -13.828 -14.585 8.829 1.00 91.88 250 GLY A CA 1
ATOM 2018 C C . GLY A 1 250 ? -12.440 -14.597 8.186 1.00 91.88 250 GLY A C 1
ATOM 2019 O O . GLY A 1 250 ? -12.298 -14.257 7.012 1.00 91.88 250 GLY A O 1
ATOM 2020 N N . LEU A 1 251 ? -11.429 -15.077 8.919 1.00 94.00 251 LEU A N 1
ATOM 2021 C CA . LEU A 1 251 ? -10.045 -15.153 8.437 1.00 94.00 251 LEU A CA 1
ATOM 2022 C C . LEU A 1 251 ? -9.840 -16.102 7.247 1.00 94.00 251 LEU A C 1
ATOM 2024 O O . LEU A 1 251 ? -9.052 -15.786 6.354 1.00 94.00 251 LEU A O 1
ATOM 2028 N N . LYS A 1 252 ? -10.567 -17.227 7.175 1.00 92.62 252 LYS A N 1
ATOM 2029 C CA . LYS A 1 252 ? -10.463 -18.201 6.064 1.00 92.62 252 LYS A CA 1
ATOM 2030 C C . LYS A 1 252 ? -10.714 -17.601 4.674 1.00 92.62 252 LYS A C 1
ATOM 2032 O O . LYS A 1 252 ? -10.295 -18.189 3.685 1.00 92.62 252 LYS A O 1
ATOM 2037 N N . LYS A 1 253 ? -11.367 -16.437 4.585 1.00 91.69 253 LYS A N 1
ATOM 2038 C CA . LYS A 1 253 ? -11.627 -15.717 3.325 1.00 91.69 253 LYS A CA 1
ATOM 2039 C C . LYS A 1 253 ? -10.389 -15.007 2.760 1.00 91.69 253 LYS A C 1
ATOM 2041 O O . LYS A 1 253 ? -10.389 -14.646 1.589 1.00 91.69 253 LYS A O 1
ATOM 2046 N N . PHE A 1 254 ? -9.353 -14.810 3.580 1.00 95.12 254 PHE A N 1
ATOM 2047 C CA . PHE A 1 254 ? -8.168 -14.010 3.247 1.00 95.12 254 PHE A CA 1
ATOM 2048 C C . PHE A 1 254 ? -6.840 -14.756 3.431 1.00 95.12 254 PHE A C 1
ATOM 2050 O O . PHE A 1 254 ? -5.801 -14.251 3.012 1.00 95.12 254 PHE A O 1
ATOM 2057 N N . VAL A 1 255 ? -6.847 -15.934 4.065 1.00 94.94 255 VAL A N 1
ATOM 2058 C CA . VAL A 1 255 ? -5.637 -16.686 4.430 1.00 94.94 255 VAL A CA 1
ATOM 2059 C C . VAL A 1 255 ? -5.553 -17.999 3.645 1.00 94.94 255 VAL A C 1
ATOM 2061 O O . VAL A 1 255 ? -6.488 -18.793 3.643 1.00 94.94 255 VAL A O 1
ATOM 2064 N N . GLY A 1 256 ? -4.413 -18.243 2.993 1.00 90.69 256 GLY A N 1
ATOM 2065 C CA . GLY A 1 256 ? -4.135 -19.435 2.177 1.00 90.69 256 GLY A CA 1
ATOM 2066 C C . GLY A 1 256 ? -3.474 -20.597 2.931 1.00 90.69 256 GLY A C 1
ATOM 2067 O O . GLY A 1 256 ? -2.960 -21.522 2.306 1.00 90.69 256 GLY A O 1
ATOM 2068 N N . THR A 1 257 ? -3.433 -20.530 4.261 1.00 90.31 257 THR A N 1
ATOM 2069 C CA . THR A 1 257 ? -2.808 -21.491 5.186 1.00 90.31 257 THR A CA 1
ATOM 2070 C C . THR A 1 257 ? -3.708 -21.708 6.416 1.00 90.31 257 THR A C 1
ATOM 2072 O O . THR A 1 257 ? -4.708 -21.011 6.587 1.00 90.31 257 THR A O 1
ATOM 2075 N N . SER A 1 258 ? -3.408 -22.692 7.277 1.00 90.69 258 SER A N 1
ATOM 2076 C CA . SER A 1 258 ? -4.208 -22.886 8.499 1.00 90.69 258 SER A CA 1
ATOM 2077 C C . SER A 1 258 ? -3.944 -21.782 9.532 1.00 90.69 258 SER A C 1
ATOM 2079 O O . SER A 1 258 ? -2.804 -21.558 9.943 1.00 90.69 258 SER A O 1
ATOM 2081 N N . VAL A 1 259 ? -5.032 -21.159 9.993 1.00 90.88 259 VAL A N 1
ATOM 2082 C CA . VAL A 1 259 ? -5.076 -20.161 11.078 1.00 90.88 259 VAL A CA 1
ATOM 2083 C C . VAL A 1 259 ? -5.294 -20.781 12.465 1.00 90.88 259 VAL A C 1
ATOM 2085 O O . VAL A 1 259 ? -5.464 -20.068 13.448 1.00 90.88 259 VAL A O 1
ATOM 2088 N N . GLU A 1 260 ? -5.341 -22.111 12.582 1.00 88.31 260 GLU A N 1
ATOM 2089 C CA . GLU A 1 260 ? -5.726 -22.796 13.831 1.00 88.31 260 GLU A CA 1
ATOM 2090 C C . GLU A 1 260 ? -4.785 -22.489 15.000 1.00 88.31 260 GLU A C 1
ATOM 2092 O O . GLU A 1 260 ? -5.246 -22.388 16.138 1.00 88.31 260 GLU A O 1
ATOM 2097 N N . LYS A 1 261 ? -3.495 -22.305 14.688 1.00 88.69 261 LYS A N 1
ATOM 2098 C CA . LYS A 1 261 ? -2.404 -21.989 15.623 1.00 88.69 261 LYS A CA 1
ATOM 2099 C C . LYS A 1 261 ? -2.089 -20.491 15.727 1.00 88.69 261 LYS A C 1
ATOM 2101 O O . LYS A 1 261 ? -1.123 -20.142 16.391 1.00 88.69 261 LYS A O 1
ATOM 2106 N N . TRP A 1 262 ? -2.829 -19.625 15.032 1.00 90.94 262 TRP A N 1
ATOM 2107 C CA . TRP A 1 262 ? -2.566 -18.186 15.069 1.00 90.94 262 TRP A CA 1
ATOM 2108 C C . TRP A 1 262 ? -3.168 -17.583 16.336 1.00 90.94 262 TRP A C 1
ATOM 2110 O O . TRP A 1 262 ? -4.324 -17.842 16.674 1.00 90.94 262 TRP A O 1
ATOM 2120 N N . GLU A 1 263 ? -2.381 -16.761 17.015 1.00 89.44 263 GLU A N 1
ATOM 2121 C CA . GLU A 1 263 ? -2.807 -16.016 18.196 1.00 89.44 263 GLU A CA 1
ATOM 2122 C C . GLU A 1 263 ? -3.640 -14.801 17.759 1.00 89.44 263 GLU A C 1
ATOM 2124 O O . GL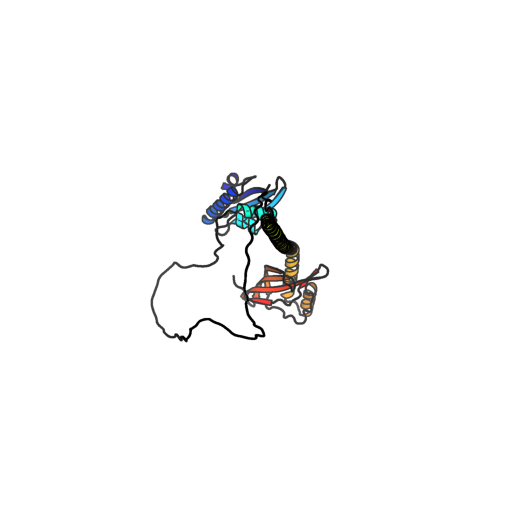U A 1 263 ? -3.275 -14.110 16.805 1.00 89.44 263 GLU A O 1
ATOM 2129 N N . ARG A 1 264 ? -4.768 -14.528 18.434 1.00 91.25 264 ARG A N 1
ATOM 2130 C CA . ARG A 1 264 ? -5.528 -13.289 18.193 1.00 91.25 264 ARG A CA 1
ATOM 2131 C C . ARG A 1 264 ? -4.752 -12.118 18.814 1.00 91.25 264 ARG A C 1
ATOM 2133 O O . ARG A 1 264 ? -4.369 -12.232 19.978 1.00 91.25 264 ARG A O 1
ATOM 2140 N N . PRO A 1 265 ? -4.548 -10.999 18.096 1.00 92.94 265 PRO A N 1
ATOM 2141 C CA . PRO A 1 265 ? -3.919 -9.814 18.666 1.00 92.94 265 PRO A CA 1
ATOM 2142 C C . PRO A 1 265 ? -4.758 -9.201 19.795 1.00 92.94 265 PRO A C 1
ATOM 2144 O O . PRO A 1 265 ? -5.985 -9.319 19.823 1.00 92.94 265 PRO A O 1
ATOM 2147 N N . SER A 1 266 ? -4.082 -8.510 20.710 1.00 89.81 266 SER A N 1
ATOM 2148 C CA . SER A 1 266 ? -4.698 -7.693 21.752 1.00 89.81 266 SER A CA 1
ATOM 2149 C C . SER A 1 266 ? -5.234 -6.362 21.206 1.00 89.81 266 SER A C 1
ATOM 2151 O O . SER A 1 266 ? -4.750 -5.831 20.205 1.00 89.81 266 SER A O 1
ATOM 2153 N N . GLY A 1 267 ? -6.228 -5.812 21.910 1.00 90.50 267 GLY A N 1
ATOM 2154 C CA . GLY A 1 267 ? -6.775 -4.479 21.657 1.00 90.50 267 GLY A CA 1
ATOM 2155 C C . GLY A 1 267 ? -7.723 -4.360 20.458 1.00 90.50 267 GLY A C 1
ATOM 2156 O O . GLY A 1 267 ? -7.989 -5.315 19.729 1.00 90.50 267 GLY A O 1
ATOM 2157 N N . GLU A 1 268 ? -8.261 -3.157 20.274 1.00 93.00 268 GLU A N 1
ATOM 2158 C CA . GLU A 1 268 ? -9.157 -2.797 19.169 1.00 93.00 268 GLU A CA 1
ATOM 2159 C C . GLU A 1 268 ? -8.425 -1.937 18.128 1.00 93.00 268 GLU A C 1
ATOM 2161 O O . GLU A 1 268 ? -7.667 -1.030 18.474 1.00 93.00 268 GLU A O 1
ATOM 2166 N N . LEU A 1 269 ? -8.633 -2.226 16.841 1.00 94.44 269 LEU A N 1
ATOM 2167 C CA . LEU A 1 269 ? -7.951 -1.552 15.737 1.00 94.44 269 LEU A CA 1
ATOM 2168 C C . LEU A 1 269 ? -8.663 -0.246 15.349 1.00 94.44 269 LEU A C 1
ATOM 2170 O O . LEU A 1 269 ? -9.623 -0.261 14.581 1.00 94.44 269 LEU A O 1
ATOM 2174 N N . ASN A 1 270 ? -8.145 0.888 15.824 1.00 91.25 270 ASN A N 1
ATOM 2175 C CA . ASN A 1 270 ? -8.696 2.217 15.539 1.00 91.25 270 ASN A CA 1
ATOM 2176 C C . ASN A 1 270 ? -8.382 2.690 14.109 1.00 91.25 270 ASN A C 1
ATOM 2178 O O . ASN A 1 270 ? -9.201 3.346 13.470 1.00 91.25 270 ASN A O 1
ATOM 2182 N N . SER A 1 271 ? -7.157 2.443 13.628 1.00 91.19 271 SER A N 1
ATOM 2183 C CA . SER A 1 271 ? -6.694 2.935 12.323 1.00 91.19 271 SER A CA 1
ATOM 2184 C C . SER A 1 271 ? -5.560 2.080 11.749 1.00 91.19 271 SER A C 1
ATOM 2186 O O . SER A 1 271 ? -4.806 1.460 12.501 1.00 91.19 271 SER A O 1
ATOM 2188 N N . MET A 1 272 ? -5.433 2.060 10.417 1.00 93.31 272 MET A N 1
ATOM 2189 C CA . MET A 1 272 ? -4.353 1.366 9.709 1.00 93.31 272 MET A CA 1
ATOM 2190 C C . MET A 1 272 ? -3.851 2.174 8.501 1.00 93.31 272 MET A C 1
ATOM 2192 O O . MET A 1 272 ? -4.623 2.563 7.616 1.00 93.31 272 MET A O 1
ATOM 2196 N N . PHE A 1 273 ? -2.539 2.392 8.447 1.00 91.06 273 PHE A N 1
ATOM 2197 C CA . PHE A 1 273 ? -1.840 3.103 7.380 1.00 91.06 273 PHE A CA 1
ATOM 2198 C C . PHE A 1 273 ? -0.827 2.170 6.708 1.00 91.06 273 PHE A C 1
ATOM 2200 O O . PHE A 1 273 ? -0.017 1.549 7.394 1.00 91.06 273 PHE A O 1
ATOM 2207 N N . LEU A 1 274 ? -0.886 2.050 5.378 1.00 93.00 274 LEU A N 1
ATOM 2208 C CA . LEU A 1 274 ? 0.056 1.231 4.614 1.00 93.00 274 LEU A CA 1
ATOM 2209 C C . LEU A 1 274 ? 1.437 1.891 4.664 1.00 93.00 274 LEU A C 1
ATOM 2211 O O . LEU A 1 274 ? 1.595 3.007 4.178 1.00 93.00 274 LEU A O 1
ATOM 2215 N N . TYR A 1 275 ? 2.413 1.200 5.245 1.00 91.38 275 TYR A N 1
ATOM 2216 C CA . TYR A 1 275 ? 3.774 1.703 5.405 1.00 91.38 275 TYR A CA 1
ATOM 2217 C C . TYR A 1 275 ? 4.638 1.365 4.188 1.00 91.38 275 TYR A C 1
ATOM 2219 O O . TYR A 1 275 ? 5.228 2.253 3.582 1.00 91.38 275 TYR A O 1
ATOM 2227 N N . GLU A 1 276 ? 4.688 0.083 3.811 1.00 90.38 276 GLU A N 1
ATOM 2228 C CA . GLU A 1 276 ? 5.586 -0.422 2.768 1.00 90.38 276 GLU A CA 1
ATOM 2229 C C . GLU A 1 276 ? 5.073 -1.753 2.189 1.00 90.38 276 GLU A C 1
ATOM 2231 O O . GLU A 1 276 ? 4.387 -2.517 2.876 1.00 90.38 276 GLU A O 1
ATOM 2236 N N . ILE A 1 277 ? 5.419 -2.043 0.931 1.00 91.12 277 ILE A N 1
ATOM 2237 C CA . ILE A 1 277 ? 5.179 -3.333 0.271 1.00 91.12 277 ILE A CA 1
ATOM 2238 C C . ILE A 1 277 ? 6.480 -3.783 -0.405 1.00 91.12 277 ILE A C 1
ATOM 2240 O O . ILE A 1 277 ? 6.969 -3.095 -1.299 1.00 91.12 277 ILE A O 1
ATOM 2244 N N . ASN A 1 278 ? 7.000 -4.952 -0.023 1.00 89.00 278 ASN A N 1
ATOM 2245 C CA . ASN A 1 278 ? 8.282 -5.488 -0.490 1.00 89.00 278 ASN A CA 1
ATOM 2246 C C . ASN A 1 278 ? 8.091 -6.824 -1.229 1.00 89.00 278 ASN A C 1
ATOM 2248 O O . ASN A 1 278 ? 7.421 -7.727 -0.729 1.00 89.00 278 ASN A O 1
ATOM 2252 N N . GLU A 1 279 ? 8.708 -7.012 -2.401 1.00 85.50 279 GLU A N 1
ATOM 2253 C CA . GLU A 1 279 ? 8.759 -8.335 -3.047 1.00 85.50 279 GLU A CA 1
ATOM 2254 C C . GLU A 1 279 ? 9.865 -9.216 -2.439 1.00 85.50 279 GLU A C 1
ATOM 2256 O O . GLU A 1 279 ? 11.046 -9.046 -2.752 1.00 85.50 279 GLU A O 1
ATOM 2261 N N . GLU A 1 280 ? 9.499 -10.225 -1.641 1.00 84.38 280 GLU A N 1
ATOM 2262 C CA . GLU A 1 280 ? 10.433 -11.253 -1.177 1.00 84.38 280 GLU A CA 1
ATOM 2263 C C . GLU A 1 280 ? 10.338 -12.570 -1.969 1.00 84.38 280 GLU A C 1
ATOM 2265 O O . GLU A 1 280 ? 9.314 -12.942 -2.544 1.00 84.38 280 GLU A O 1
ATOM 2270 N N . LYS A 1 281 ? 11.386 -13.401 -1.853 1.00 79.69 281 LYS A N 1
ATOM 2271 C CA . LYS A 1 281 ? 11.354 -14.823 -2.259 1.00 79.69 281 LYS A CA 1
ATOM 2272 C C . LYS A 1 281 ? 10.230 -15.626 -1.579 1.00 79.69 281 LYS A C 1
ATOM 2274 O O . LYS A 1 281 ? 9.838 -16.679 -2.081 1.00 79.69 281 LYS A O 1
ATOM 2279 N N . LYS A 1 282 ? 9.733 -15.168 -0.424 1.00 78.00 282 LYS A N 1
ATOM 2280 C CA . LYS A 1 282 ? 8.662 -15.817 0.350 1.00 78.00 282 LYS A CA 1
ATOM 2281 C C . LYS A 1 282 ? 7.253 -15.396 -0.073 1.00 78.00 282 LYS A C 1
ATOM 2283 O O . LYS A 1 282 ? 6.299 -16.004 0.407 1.00 78.00 282 LYS A O 1
ATOM 2288 N N . GLY A 1 283 ? 7.112 -14.440 -0.988 1.00 87.81 283 GLY A N 1
ATOM 2289 C CA . GLY A 1 283 ? 5.861 -13.747 -1.300 1.00 87.81 283 GLY A CA 1
ATOM 2290 C C . GLY A 1 283 ? 6.036 -12.242 -1.116 1.00 87.81 283 GLY A C 1
ATOM 2291 O O . GLY A 1 283 ? 7.123 -11.780 -0.785 1.00 87.81 283 GLY A O 1
ATOM 2292 N N . THR A 1 284 ? 4.978 -11.470 -1.312 1.00 93.12 284 THR A N 1
ATOM 2293 C CA . THR A 1 284 ? 5.018 -10.031 -1.047 1.00 93.12 284 THR A CA 1
ATOM 2294 C C . THR A 1 284 ? 4.884 -9.798 0.456 1.00 93.12 284 THR A C 1
ATOM 2296 O O . THR A 1 284 ? 3.869 -10.182 1.034 1.00 93.12 284 THR A O 1
ATOM 2299 N N . GLU A 1 285 ? 5.882 -9.198 1.102 1.00 95.06 285 GLU A N 1
ATOM 2300 C CA . GLU A 1 285 ? 5.731 -8.684 2.464 1.00 95.06 285 GLU A CA 1
ATOM 2301 C C . GLU A 1 285 ? 4.936 -7.373 2.419 1.00 95.06 285 GLU A C 1
ATOM 2303 O O . GLU A 1 285 ? 5.165 -6.514 1.566 1.00 95.06 285 GLU A O 1
ATOM 2308 N N . VAL A 1 286 ? 3.992 -7.226 3.342 1.00 97.00 286 VAL A N 1
ATOM 2309 C CA . VAL A 1 286 ? 3.153 -6.042 3.497 1.00 97.00 286 VAL A CA 1
ATOM 2310 C C . VAL A 1 286 ? 3.297 -5.530 4.925 1.00 97.00 286 VAL A C 1
ATOM 2312 O O . VAL A 1 286 ? 3.140 -6.287 5.887 1.00 97.00 286 VAL A O 1
ATOM 2315 N N . ASN A 1 287 ? 3.596 -4.239 5.052 1.00 97.12 287 ASN A N 1
ATOM 2316 C CA . ASN A 1 287 ? 3.845 -3.559 6.315 1.00 97.12 287 ASN A CA 1
ATOM 2317 C C . ASN A 1 287 ? 2.797 -2.459 6.534 1.00 97.12 287 ASN A C 1
ATOM 2319 O O . ASN A 1 287 ? 2.610 -1.602 5.670 1.00 97.12 287 ASN A O 1
ATOM 2323 N N . TYR A 1 288 ? 2.160 -2.432 7.706 1.00 97.44 288 TYR A N 1
ATOM 2324 C CA . TYR A 1 288 ? 1.272 -1.339 8.130 1.00 97.44 288 TYR A CA 1
ATOM 2325 C C . TYR A 1 288 ? 1.730 -0.737 9.454 1.00 97.44 288 TYR A C 1
ATOM 2327 O O . TYR A 1 288 ? 2.209 -1.451 10.334 1.00 97.44 288 TYR A O 1
ATOM 2335 N N . ILE A 1 289 ? 1.482 0.562 9.624 1.00 96.75 289 ILE A N 1
ATOM 2336 C CA . ILE A 1 289 ? 1.405 1.187 10.944 1.00 96.75 289 ILE A CA 1
ATOM 2337 C C . ILE A 1 289 ? -0.051 1.119 11.406 1.00 96.75 289 ILE A C 1
ATOM 2339 O O . ILE A 1 289 ? -0.962 1.547 10.693 1.00 96.75 289 ILE A O 1
ATOM 2343 N N . LEU A 1 290 ? -0.267 0.564 12.594 1.00 95.69 290 LEU A N 1
ATOM 2344 C CA . LEU A 1 290 ? -1.567 0.429 13.236 1.00 95.69 290 LEU A CA 1
ATOM 2345 C C . LEU A 1 290 ? -1.681 1.377 14.428 1.00 95.69 290 LEU A C 1
ATOM 2347 O O . LEU A 1 290 ? -0.713 1.627 15.147 1.00 95.69 290 LEU A O 1
ATOM 2351 N N . THR A 1 291 ? -2.900 1.838 14.675 1.00 93.62 291 THR A N 1
ATOM 2352 C CA . THR A 1 291 ? -3.298 2.505 15.916 1.00 93.62 291 THR A CA 1
ATOM 2353 C C . THR A 1 291 ? -4.233 1.571 16.671 1.00 93.62 291 THR A C 1
ATOM 2355 O O . THR A 1 291 ? -5.324 1.290 16.176 1.00 93.62 291 THR A O 1
ATOM 2358 N N . ILE A 1 292 ? -3.817 1.083 17.840 1.00 93.69 292 ILE A N 1
ATOM 2359 C CA . ILE A 1 292 ? -4.552 0.068 18.609 1.00 93.69 292 ILE A CA 1
ATOM 2360 C C . ILE A 1 292 ? -4.933 0.636 19.981 1.00 93.69 292 ILE A C 1
ATOM 2362 O O . ILE A 1 292 ? -4.080 1.176 20.688 1.00 93.69 292 ILE A O 1
ATOM 2366 N N . SER A 1 293 ? -6.203 0.500 20.359 1.00 90.88 293 SER A N 1
ATOM 2367 C CA . SER A 1 293 ? -6.690 0.750 21.720 1.00 90.88 293 SER A CA 1
ATOM 2368 C C . SER A 1 293 ? -6.414 -0.466 22.603 1.00 90.88 293 SER A C 1
ATOM 2370 O O . SER A 1 293 ? -7.018 -1.520 22.408 1.00 90.88 293 SER A O 1
ATOM 2372 N N . GLU A 1 294 ? -5.548 -0.316 23.603 1.00 86.75 294 GLU A N 1
ATOM 2373 C CA . GLU A 1 294 ? -5.368 -1.286 24.687 1.00 86.75 294 GLU A CA 1
ATOM 2374 C C . GLU A 1 294 ? -5.765 -0.630 26.018 1.00 86.75 294 GLU A C 1
ATOM 2376 O O . GLU A 1 294 ? -5.139 0.333 26.473 1.00 86.75 294 GLU A O 1
ATOM 2381 N N . GLU A 1 295 ? -6.834 -1.154 26.627 1.00 82.50 295 GLU A N 1
ATOM 2382 C CA . GLU A 1 295 ? -7.484 -0.670 27.857 1.00 82.50 295 GLU A CA 1
ATOM 2383 C C . GLU A 1 295 ? -7.959 0.792 27.795 1.00 82.50 295 GLU A C 1
ATOM 2385 O O . GLU A 1 295 ? -9.117 1.064 27.489 1.00 82.50 295 GLU A O 1
ATOM 2390 N N . LYS A 1 296 ? -7.069 1.734 28.124 1.00 80.50 296 LYS A N 1
ATOM 2391 C CA . LYS A 1 296 ? -7.286 3.192 28.109 1.00 80.50 296 LYS A CA 1
ATOM 2392 C C . LYS A 1 296 ? -6.168 3.932 27.368 1.00 80.50 296 LYS A C 1
ATOM 2394 O O . LYS A 1 296 ? -6.088 5.156 27.433 1.00 80.50 296 LYS A O 1
ATOM 2399 N N . THR A 1 297 ? -5.275 3.194 26.709 1.00 86.56 297 THR A N 1
ATOM 2400 C CA . THR A 1 297 ? -4.091 3.723 26.030 1.00 86.56 297 THR A CA 1
ATOM 2401 C C . THR A 1 297 ? -4.146 3.410 24.544 1.00 86.56 297 THR A C 1
ATOM 2403 O O . THR A 1 297 ? -4.415 2.280 24.141 1.00 86.56 297 THR A O 1
ATOM 2406 N N . THR A 1 298 ? -3.861 4.415 23.725 1.00 89.25 298 THR A N 1
ATOM 2407 C CA . THR A 1 298 ? -3.739 4.255 22.277 1.00 89.25 298 THR A CA 1
ATOM 2408 C C . THR A 1 298 ? -2.268 4.064 21.936 1.00 89.25 298 THR A C 1
ATOM 2410 O O . THR A 1 298 ? -1.472 4.982 22.128 1.00 89.25 298 THR A O 1
ATOM 2413 N N . LYS A 1 299 ? -1.901 2.883 21.438 1.00 91.31 299 LYS A N 1
ATOM 2414 C CA . LYS A 1 299 ? -0.522 2.540 21.065 1.00 91.31 299 LYS A CA 1
ATOM 2415 C C . LYS A 1 299 ? -0.359 2.544 19.548 1.00 91.31 299 LYS A C 1
ATOM 2417 O O . LYS A 1 299 ? -1.282 2.189 18.812 1.00 91.31 299 LYS A O 1
ATOM 2422 N N . ILE A 1 300 ? 0.830 2.929 19.092 1.00 93.06 300 ILE A N 1
ATOM 2423 C CA . ILE A 1 300 ? 1.248 2.795 17.696 1.00 93.06 300 ILE A CA 1
ATOM 2424 C C . ILE A 1 300 ? 2.118 1.541 17.597 1.00 93.06 300 ILE A C 1
ATOM 2426 O O . ILE A 1 300 ? 3.057 1.372 18.373 1.00 93.06 300 ILE A O 1
ATOM 2430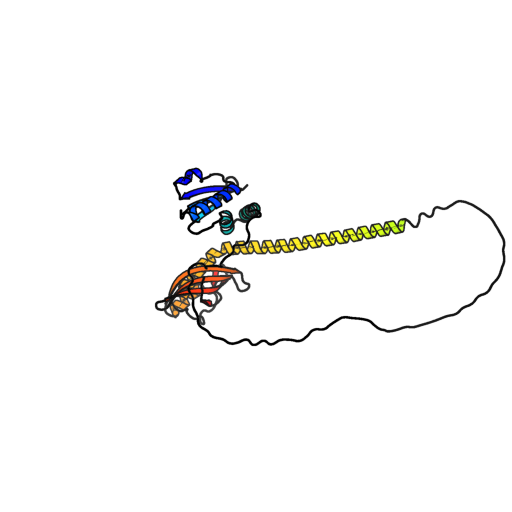 N N . LYS A 1 301 ? 1.785 0.646 16.667 1.00 95.00 301 LYS A N 1
ATOM 2431 C CA . LYS A 1 301 ? 2.529 -0.598 16.422 1.00 95.00 301 LYS A CA 1
ATOM 2432 C C . LYS A 1 301 ? 2.711 -0.815 14.923 1.00 95.00 301 LYS A C 1
ATOM 2434 O O . LYS A 1 301 ? 1.841 -0.444 14.136 1.00 95.00 301 LYS A O 1
ATOM 2439 N N . LYS A 1 302 ? 3.811 -1.445 14.524 1.00 96.50 302 LYS A N 1
ATOM 2440 C CA . LYS A 1 302 ? 4.006 -1.966 13.169 1.00 96.50 302 LYS A CA 1
ATOM 2441 C C . LYS A 1 302 ? 3.425 -3.380 13.099 1.00 96.50 302 LYS A C 1
ATOM 2443 O O . LYS A 1 302 ? 3.570 -4.154 14.043 1.00 96.50 302 LYS A O 1
ATOM 2448 N N . ILE A 1 303 ? 2.786 -3.730 11.985 1.00 97.69 303 ILE A N 1
ATOM 2449 C CA . ILE A 1 303 ? 2.413 -5.112 11.661 1.00 97.69 303 ILE A CA 1
ATOM 2450 C C . ILE A 1 303 ? 3.013 -5.514 10.310 1.00 97.69 303 ILE A C 1
ATOM 2452 O O . ILE A 1 303 ? 2.959 -4.736 9.354 1.00 97.69 303 ILE A O 1
ATOM 2456 N N . SER A 1 304 ? 3.559 -6.728 10.234 1.00 97.19 304 SER A N 1
ATOM 2457 C CA . SER A 1 304 ? 4.203 -7.280 9.033 1.00 97.19 304 SER A CA 1
ATOM 2458 C C . SER A 1 304 ? 3.698 -8.693 8.746 1.00 97.19 304 SER A C 1
ATOM 2460 O O . SER A 1 304 ? 3.678 -9.550 9.635 1.00 97.19 304 SER A O 1
ATOM 2462 N N . PHE A 1 305 ? 3.294 -8.960 7.503 1.00 97.12 305 PHE A N 1
ATOM 2463 C CA . PHE A 1 305 ? 2.849 -10.284 7.050 1.00 97.12 305 PHE A CA 1
ATOM 2464 C C . PHE A 1 305 ? 3.125 -10.498 5.558 1.00 97.12 305 PHE A C 1
ATOM 2466 O O . PHE A 1 305 ? 3.294 -9.550 4.800 1.00 97.12 305 PHE A O 1
ATOM 2473 N N . HIS A 1 306 ? 3.163 -11.760 5.131 1.00 96.56 306 HIS A N 1
ATOM 2474 C CA . HIS A 1 306 ? 3.416 -12.144 3.745 1.00 96.56 306 HIS A CA 1
ATOM 2475 C C . HIS A 1 306 ? 2.127 -12.538 3.028 1.00 96.56 306 HIS A C 1
ATOM 2477 O O . HIS A 1 306 ? 1.298 -13.268 3.579 1.00 96.56 306 HIS A O 1
ATOM 2483 N N . MET A 1 307 ? 2.008 -12.135 1.766 1.00 95.56 307 MET A N 1
ATOM 2484 C CA . MET A 1 307 ? 0.940 -12.515 0.848 1.00 95.56 307 MET A CA 1
ATOM 2485 C C . MET A 1 307 ? 1.485 -13.240 -0.388 1.00 95.56 307 MET A C 1
ATOM 2487 O O . MET A 1 307 ? 2.638 -13.063 -0.786 1.00 95.56 307 MET A O 1
ATOM 2491 N N . LYS A 1 308 ? 0.638 -14.045 -1.033 1.00 94.19 308 LYS A N 1
ATOM 2492 C CA . LYS A 1 308 ? 0.880 -14.616 -2.364 1.00 94.19 308 LYS A CA 1
ATOM 2493 C C . LYS A 1 308 ? -0.379 -14.548 -3.210 1.00 94.19 308 LYS A C 1
ATOM 2495 O O . LYS A 1 308 ? -1.484 -14.674 -2.695 1.00 94.19 308 LYS A O 1
ATOM 2500 N N . GLU A 1 309 ? -0.197 -14.421 -4.517 1.00 90.75 309 GLU A N 1
ATOM 2501 C CA . GLU A 1 309 ? -1.269 -14.638 -5.483 1.00 90.75 309 GLU A CA 1
ATOM 2502 C C . GLU A 1 309 ? -1.342 -16.129 -5.854 1.00 90.75 309 GLU A C 1
ATOM 2504 O O . GLU A 1 309 ? -0.336 -16.733 -6.230 1.00 90.75 309 GLU A O 1
ATOM 2509 N N . LYS A 1 310 ? -2.528 -16.728 -5.726 1.00 89.00 310 LYS A N 1
ATOM 2510 C CA . LYS A 1 310 ? -2.856 -18.104 -6.126 1.00 89.00 310 LYS A CA 1
ATOM 2511 C C . LYS A 1 310 ? -4.179 -18.066 -6.882 1.00 89.00 310 LYS A C 1
ATOM 2513 O O . LYS A 1 310 ? -5.144 -17.506 -6.375 1.00 89.00 310 LYS A O 1
ATOM 2518 N N . GLU A 1 311 ? -4.223 -18.637 -8.087 1.00 86.81 311 GLU A N 1
ATOM 2519 C CA . GLU A 1 311 ? -5.450 -18.698 -8.909 1.00 86.81 311 GLU A CA 1
ATOM 2520 C C . GLU A 1 311 ? -6.132 -17.315 -9.070 1.00 86.81 311 GLU A C 1
ATOM 2522 O O . GLU A 1 311 ? -7.348 -17.176 -8.982 1.00 86.81 311 GLU A O 1
ATOM 2527 N N . GLY A 1 312 ? -5.330 -16.253 -9.242 1.00 83.56 312 GLY A N 1
ATOM 2528 C CA . GLY A 1 312 ? -5.801 -14.863 -9.362 1.00 83.56 312 GLY A CA 1
ATOM 2529 C C . GLY A 1 312 ? -6.272 -14.200 -8.057 1.00 83.56 312 GLY A C 1
ATOM 2530 O O . GLY A 1 312 ? -6.572 -13.005 -8.058 1.00 83.56 312 GLY A O 1
ATOM 2531 N N . THR A 1 313 ? -6.301 -14.928 -6.938 1.00 88.25 313 THR A N 1
ATOM 2532 C CA . THR A 1 313 ? -6.671 -14.420 -5.608 1.00 88.25 313 THR A CA 1
ATOM 2533 C C . THR A 1 313 ? -5.415 -14.122 -4.793 1.00 88.25 313 THR A C 1
ATOM 2535 O O . THR A 1 313 ? -4.508 -14.950 -4.735 1.00 88.25 313 THR A O 1
ATOM 2538 N N . ILE A 1 314 ? -5.344 -12.956 -4.145 1.00 93.06 314 ILE A N 1
ATOM 2539 C CA . ILE A 1 314 ? -4.253 -12.641 -3.210 1.00 93.06 314 ILE A CA 1
ATOM 2540 C C . ILE A 1 314 ? -4.656 -13.129 -1.817 1.00 93.06 314 ILE A C 1
ATOM 2542 O O . ILE A 1 314 ? -5.742 -12.813 -1.341 1.00 93.06 314 ILE A O 1
ATOM 2546 N N . LEU A 1 315 ? -3.787 -13.910 -1.178 1.00 95.50 315 LEU A N 1
ATOM 2547 C CA . LEU A 1 315 ? -4.018 -14.531 0.124 1.00 95.50 315 LEU A CA 1
ATOM 2548 C C . LEU A 1 315 ? -2.814 -14.309 1.041 1.00 95.50 315 LEU A C 1
ATOM 2550 O O . LEU A 1 315 ? -1.666 -14.411 0.608 1.00 95.50 315 LEU A O 1
ATOM 2554 N N . VAL A 1 316 ? -3.070 -14.056 2.322 1.00 96.44 316 VAL A N 1
ATOM 2555 C CA . VAL A 1 316 ? -2.049 -14.044 3.379 1.00 96.44 316 VAL A CA 1
ATOM 2556 C C . VAL A 1 316 ? -1.547 -15.471 3.606 1.00 96.44 316 VAL A C 1
ATOM 2558 O O . VAL A 1 316 ? -2.334 -16.417 3.608 1.00 96.44 316 VAL A O 1
ATOM 2561 N N . VAL A 1 317 ? -0.237 -15.648 3.789 1.00 95.19 317 VAL A N 1
ATOM 2562 C CA . VAL A 1 317 ? 0.400 -16.970 3.949 1.00 95.19 317 VAL A CA 1
ATOM 2563 C C . VAL A 1 317 ? 1.206 -17.133 5.242 1.00 95.19 317 VAL A C 1
ATOM 2565 O O . VAL A 1 317 ? 1.552 -18.261 5.588 1.00 95.19 317 VAL A O 1
ATOM 2568 N N . SER A 1 318 ? 1.468 -16.052 5.983 1.00 95.06 318 SER A N 1
ATOM 2569 C CA . SER A 1 318 ? 2.130 -16.082 7.296 1.00 95.06 318 SER A CA 1
ATOM 2570 C C . SER A 1 318 ? 1.250 -15.469 8.385 1.00 95.06 318 SER A C 1
ATOM 2572 O O . SER A 1 318 ? 0.549 -14.495 8.120 1.00 95.06 318 SER A O 1
ATOM 2574 N N . GLN A 1 319 ? 1.366 -15.962 9.621 1.00 94.94 319 GLN A N 1
ATOM 2575 C CA . GLN A 1 319 ? 0.835 -15.258 10.792 1.00 94.94 319 GLN A CA 1
ATOM 2576 C C . GLN A 1 319 ? 1.486 -13.862 10.880 1.00 94.94 319 GLN A C 1
ATOM 2578 O O . GLN A 1 319 ? 2.709 -13.770 10.721 1.00 94.94 319 GLN A O 1
ATOM 2583 N N . PRO A 1 320 ? 0.714 -12.782 11.090 1.00 96.81 320 PRO A N 1
ATOM 2584 C CA . PRO A 1 320 ? 1.275 -11.448 11.252 1.00 96.81 320 PRO A CA 1
ATOM 2585 C C . PRO A 1 320 ? 2.162 -11.316 12.489 1.00 96.81 320 PRO A C 1
ATOM 2587 O O . PRO A 1 320 ? 1.786 -11.746 13.580 1.00 96.81 320 PRO A O 1
ATOM 2590 N N . LYS A 1 321 ? 3.308 -10.656 12.321 1.00 96.31 321 LYS A N 1
ATOM 2591 C CA . LYS A 1 321 ? 4.132 -10.158 13.427 1.00 96.31 321 LYS A CA 1
ATOM 2592 C C . LYS A 1 321 ? 3.683 -8.759 13.808 1.00 96.31 321 LYS A C 1
ATOM 2594 O O . LYS A 1 321 ? 3.430 -7.958 12.912 1.00 96.31 321 LYS A O 1
ATOM 2599 N N . ILE A 1 322 ? 3.630 -8.465 15.103 1.00 95.62 322 ILE A N 1
ATOM 2600 C CA . ILE A 1 322 ? 3.290 -7.145 15.639 1.00 95.62 322 ILE A CA 1
ATOM 2601 C C . ILE A 1 322 ? 4.446 -6.678 16.524 1.00 95.62 322 ILE A C 1
ATOM 2603 O O . ILE A 1 322 ? 4.847 -7.392 17.439 1.00 95.62 322 ILE A O 1
ATOM 2607 N N . GLU A 1 323 ? 4.964 -5.487 16.247 1.00 95.44 323 GLU A N 1
ATOM 2608 C CA . GLU A 1 323 ? 6.149 -4.900 16.882 1.00 95.44 323 GLU A CA 1
ATOM 2609 C C . GLU A 1 323 ? 5.827 -3.451 17.305 1.00 95.44 323 GLU A C 1
ATOM 2611 O O . GLU A 1 323 ? 5.002 -2.785 16.674 1.00 95.44 323 GLU A O 1
ATOM 2616 N N . ASP A 1 324 ? 6.419 -2.951 18.393 1.00 93.50 324 ASP A N 1
ATOM 2617 C CA . ASP A 1 324 ? 6.211 -1.558 18.823 1.00 93.50 324 ASP A CA 1
ATOM 2618 C C . ASP A 1 324 ? 6.866 -0.570 17.844 1.00 93.50 324 ASP A C 1
ATOM 2620 O O . ASP A 1 324 ? 7.903 -0.870 17.252 1.00 93.50 324 ASP A O 1
ATOM 2624 N N . PHE A 1 325 ? 6.250 0.601 17.638 1.00 90.19 325 PHE A N 1
ATOM 2625 C CA . PHE A 1 325 ? 6.689 1.549 16.610 1.00 90.19 325 PHE A CA 1
ATOM 2626 C C . PHE A 1 325 ? 6.644 3.010 17.074 1.00 90.19 325 PHE A C 1
ATOM 2628 O O . PHE A 1 325 ? 5.633 3.488 17.590 1.00 90.19 325 PHE A O 1
ATOM 2635 N N . SER A 1 326 ? 7.727 3.733 16.792 1.00 79.75 326 SER A N 1
ATOM 2636 C CA . SER A 1 326 ? 7.854 5.187 16.906 1.00 79.75 326 SER A CA 1
ATOM 2637 C C . SER A 1 326 ? 8.332 5.781 15.577 1.00 79.75 326 SER A C 1
ATOM 2639 O O . SER A 1 326 ? 8.943 5.080 14.772 1.00 79.75 326 SER A O 1
ATOM 2641 N N . TRP A 1 327 ? 8.043 7.067 15.369 1.00 73.06 327 TRP A N 1
ATOM 2642 C CA . TRP A 1 327 ? 8.498 7.851 14.214 1.00 73.06 327 TRP A CA 1
ATOM 2643 C C . TRP A 1 327 ? 9.934 8.362 14.376 1.00 73.06 327 TRP A C 1
ATOM 2645 O O . TRP A 1 327 ? 10.350 8.538 15.544 1.00 73.06 327 TRP A O 1
#

Nearest PDB structures (foldseek):
  4ec6-assembly2_E  TM=9.383E-01  e=7.074E-09  Enterococcus faecalis
  7pkw-assembly1_A  TM=6.623E-01  e=3.770E-03  Streptococcus thermophilus
  6w3f-assembly2_B  TM=7.749E-01  e=5.395E-02  synthetic construct
  6hnm-assembly1_A  TM=7.094E-01  e=5.414E-01  Streptomyces antibioticus
  6w40-assembly1_B  TM=4.308E-01  e=2.663E-01  synthetic construct

Foldseek 3Di:
DKFKFKAWDPPPVCRVVLTGPTDDPVVLQVVLVVLQVCVVVVGWTWMKMWMDDVPRTPGMDIDIDNDHRDRPLVVCLVPPPDVVVNVVSVVSVDPDDDDDDDDDDDDDDDDDDDDDDDDDDDDDDDDDDDDDDDDDDDDDDDDDDDDDDDDDDDDDDDDDDDDDDDDDDPPDPPVVVVVVVVVVVVVVVVVVVVVVVVVVVVVVVVVVVVVVVVVVVVVCVVCVVVVVVLVVQLVCLLQDPDPDVSSLVSNVVAAPDHCPPADRDDFHWPDKDWDDWDQDPQAIKTKIWTFGDHPNDTFTKIKIFHWHQDPNHIHTYDRIDIGGDDD

pLDDT: mean 70.64, std 24.52, range [20.64, 97.69]